Protein AF-0000000076755385 (afdb_homodimer)

pLDDT: mean 88.49, std 7.07, range [69.56, 97.38]

Structure (mmCIF, N/CA/C/O backbone):
data_AF-0000000076755385-model_v1
#
loop_
_entity.id
_entity.type
_entity.pdbx_description
1 polymer 'Holin, phage phi LC3 family'
#
loop_
_atom_site.group_PDB
_atom_site.id
_atom_site.type_symbol
_atom_site.label_atom_id
_atom_site.label_alt_id
_atom_site.label_comp_id
_atom_site.label_asym_id
_atom_site.label_entity_id
_atom_site.label_seq_id
_atom_site.pdbx_PDB_ins_code
_atom_site.Cartn_x
_atom_site.Cartn_y
_atom_site.Cartn_z
_atom_site.occupancy
_atom_site.B_iso_or_equiv
_atom_site.auth_seq_id
_atom_site.auth_comp_id
_atom_site.auth_asym_id
_atom_site.auth_atom_id
_atom_site.pdbx_PDB_model_num
ATOM 1 N N . MET A 1 1 ? 1.312 -15.68 9.742 1 69.56 1 MET A N 1
ATOM 2 C CA . MET A 1 1 ? 1.183 -15.109 8.406 1 69.56 1 MET A CA 1
ATOM 3 C C . MET A 1 1 ? 2.35 -15.539 7.52 1 69.56 1 MET A C 1
ATOM 5 O O . MET A 1 1 ? 3.508 -15.273 7.844 1 69.56 1 MET A O 1
ATOM 9 N N . ASN A 1 2 ? 2.041 -16.469 6.676 1 90.81 2 ASN A N 1
ATOM 10 C CA . ASN A 1 2 ? 3.137 -16.938 5.836 1 90.81 2 ASN A CA 1
ATOM 11 C C . ASN A 1 2 ? 3.354 -16.031 4.633 1 90.81 2 ASN A C 1
ATOM 13 O O . ASN A 1 2 ? 2.506 -15.961 3.742 1 90.81 2 ASN A O 1
ATOM 17 N N . ILE A 1 3 ? 4.422 -15.281 4.773 1 95.75 3 ILE A N 1
ATOM 18 C CA . ILE A 1 3 ? 4.785 -14.336 3.723 1 95.75 3 ILE A CA 1
ATOM 19 C C . ILE A 1 3 ? 6.141 -14.719 3.129 1 95.75 3 ILE A C 1
ATOM 21 O O . ILE A 1 3 ? 7.07 -15.062 3.863 1 95.75 3 ILE A O 1
ATOM 25 N N . ASN A 1 4 ? 6.156 -14.742 1.873 1 97.38 4 ASN A N 1
ATOM 26 C CA . ASN A 1 4 ? 7.422 -14.961 1.185 1 97.38 4 ASN A CA 1
ATOM 27 C C . ASN A 1 4 ? 8.227 -13.672 1.074 1 97.38 4 ASN A C 1
ATOM 29 O O . ASN A 1 4 ? 8.18 -12.984 0.051 1 97.38 4 ASN A O 1
ATOM 33 N N . TRP A 1 5 ? 9.047 -13.43 1.995 1 96 5 TRP A N 1
ATOM 34 C CA . TRP A 1 5 ? 9.82 -12.195 2.064 1 96 5 TRP A CA 1
ATOM 35 C C . TRP A 1 5 ? 10.93 -12.188 1.013 1 96 5 TRP A C 1
ATOM 37 O O . TRP A 1 5 ? 11.289 -11.133 0.49 1 96 5 TRP A O 1
ATOM 47 N N . LYS A 1 6 ? 11.289 -13.344 0.731 1 96.25 6 LYS A N 1
ATOM 48 C CA . LYS A 1 6 ? 12.414 -13.484 -0.196 1 96.25 6 LYS A CA 1
ATOM 49 C C . LYS A 1 6 ? 12.039 -12.969 -1.585 1 96.25 6 LYS A C 1
ATOM 51 O O . LYS A 1 6 ? 12.852 -12.32 -2.248 1 96.25 6 LYS A O 1
ATOM 56 N N . VAL A 1 7 ? 10.852 -13.258 -2.078 1 96.69 7 VAL A N 1
ATOM 57 C CA . VAL A 1 7 ? 10.445 -12.859 -3.424 1 96.69 7 VAL A CA 1
ATOM 58 C C . VAL A 1 7 ? 10.141 -11.367 -3.455 1 96.69 7 VAL A C 1
ATOM 60 O O . VAL A 1 7 ? 10.227 -10.727 -4.508 1 96.69 7 VAL A O 1
ATOM 63 N N . ARG A 1 8 ? 9.805 -10.75 -2.299 1 97.06 8 ARG A N 1
ATOM 64 C CA . ARG A 1 8 ? 9.508 -9.32 -2.24 1 97.06 8 ARG A CA 1
ATOM 65 C C . ARG A 1 8 ? 10.797 -8.5 -2.227 1 97.06 8 ARG A C 1
ATOM 67 O O . ARG A 1 8 ? 10.977 -7.613 -3.064 1 97.06 8 ARG A O 1
ATOM 74 N N . PHE A 1 9 ? 11.656 -8.898 -1.312 1 96.06 9 PHE A N 1
ATOM 75 C CA . PHE A 1 9 ? 12.93 -8.195 -1.215 1 96.06 9 PHE A CA 1
ATOM 76 C C . PHE A 1 9 ? 14 -8.898 -2.049 1 96.06 9 PHE A C 1
ATOM 78 O O . PHE A 1 9 ? 14.992 -9.383 -1.511 1 96.06 9 PHE A O 1
ATOM 85 N N . ASN A 1 10 ? 13.617 -8.953 -3.324 1 96.44 10 ASN A N 1
ATOM 86 C CA . ASN A 1 10 ? 14.445 -9.531 -4.379 1 96.44 10 ASN A CA 1
ATOM 87 C C . ASN A 1 10 ? 14.898 -8.461 -5.375 1 96.44 10 ASN A C 1
ATOM 89 O O . ASN A 1 10 ? 14.117 -7.586 -5.75 1 96.44 10 ASN A O 1
ATOM 93 N N . LYS A 1 11 ? 16.094 -8.539 -5.852 1 95.88 11 LYS A N 1
ATOM 94 C CA . LYS A 1 11 ? 16.656 -7.547 -6.766 1 95.88 11 LYS A CA 1
ATOM 95 C C . LYS A 1 11 ? 15.867 -7.48 -8.07 1 95.88 11 LYS A C 1
ATOM 97 O O . LYS A 1 11 ? 15.844 -6.445 -8.734 1 95.88 11 LYS A O 1
ATOM 102 N N . LYS A 1 12 ? 15.203 -8.531 -8.398 1 96.19 12 LYS A N 1
ATOM 103 C CA . LYS A 1 12 ? 14.43 -8.578 -9.641 1 96.19 12 LYS A CA 1
ATOM 104 C C . LYS A 1 12 ? 13.055 -7.941 -9.453 1 96.19 12 LYS A C 1
ATOM 106 O O . LYS A 1 12 ? 12.352 -7.68 -10.43 1 96.19 12 LYS A O 1
ATOM 111 N N . ASN A 1 13 ? 12.703 -7.703 -8.227 1 97.31 13 ASN A N 1
ATOM 112 C CA . ASN A 1 13 ? 11.406 -7.109 -7.914 1 97.31 13 ASN A CA 1
ATOM 113 C C . ASN A 1 13 ? 11.516 -5.605 -7.695 1 97.31 13 ASN A C 1
ATOM 115 O O . ASN A 1 13 ? 11.133 -5.098 -6.637 1 97.31 13 ASN A O 1
ATOM 119 N N . VAL A 1 14 ? 11.969 -4.977 -8.68 1 95.75 14 VAL A N 1
ATOM 120 C CA . VAL A 1 14 ? 12.32 -3.562 -8.617 1 95.75 14 VAL A CA 1
ATOM 121 C C . VAL A 1 14 ? 11.078 -2.732 -8.297 1 95.75 14 VAL A C 1
ATOM 123 O O . VAL A 1 14 ? 11.133 -1.794 -7.5 1 95.75 14 VAL A O 1
ATOM 126 N N . ALA A 1 15 ? 10.031 -3.139 -8.906 1 94.25 15 ALA A N 1
ATOM 127 C CA . ALA A 1 15 ? 8.797 -2.377 -8.695 1 94.25 15 ALA A CA 1
ATOM 128 C C . ALA A 1 15 ? 8.375 -2.412 -7.23 1 94.25 15 ALA A C 1
ATOM 130 O O . ALA A 1 15 ? 8.016 -1.382 -6.652 1 94.25 15 ALA A O 1
ATOM 131 N N . PHE A 1 16 ? 8.406 -3.57 -6.613 1 95.62 16 PHE A N 1
ATOM 132 C CA . PHE A 1 16 ? 8.047 -3.688 -5.207 1 95.62 16 PHE A CA 1
ATOM 133 C C . PHE A 1 16 ? 9 -2.879 -4.336 1 95.62 16 PHE A C 1
ATOM 135 O O . PHE A 1 16 ? 8.57 -2.158 -3.432 1 95.62 16 PHE A O 1
ATOM 142 N N . LEU A 1 17 ? 10.258 -2.947 -4.602 1 95 17 LEU A N 1
ATOM 143 C CA . LEU A 1 17 ? 11.266 -2.254 -3.805 1 95 17 LEU A CA 1
ATOM 144 C C . LEU A 1 17 ? 11.07 -0.743 -3.877 1 95 17 LEU A C 1
ATOM 146 O O . LEU A 1 17 ? 11.148 -0.052 -2.859 1 95 17 LEU A O 1
ATOM 150 N N . ALA A 1 18 ? 10.781 -0.298 -5.016 1 92.44 18 ALA A N 1
ATOM 151 C CA . ALA A 1 18 ? 10.555 1.134 -5.195 1 92.44 18 ALA A CA 1
ATOM 152 C C . ALA A 1 18 ? 9.297 1.587 -4.461 1 92.44 18 ALA A C 1
ATOM 154 O O . ALA A 1 18 ? 9.305 2.617 -3.783 1 92.44 18 ALA A O 1
ATOM 155 N N . ARG A 1 19 ? 8.234 0.815 -4.605 1 91.94 19 ARG A N 1
ATOM 156 C CA . ARG A 1 19 ? 6.98 1.163 -3.945 1 91.94 19 ARG A CA 1
ATOM 157 C C . ARG A 1 19 ? 7.125 1.117 -2.428 1 91.94 19 ARG A C 1
ATOM 159 O O . ARG A 1 19 ? 6.539 1.936 -1.717 1 91.94 19 ARG A O 1
ATOM 166 N N . PHE A 1 20 ? 7.855 0.121 -2.006 1 92.88 20 PHE A N 1
ATOM 167 C CA . PHE A 1 20 ? 8.117 -0.006 -0.578 1 92.88 20 PHE A CA 1
ATOM 168 C C . PHE A 1 20 ? 8.906 1.192 -0.064 1 92.88 20 PHE A C 1
ATOM 170 O O . PHE A 1 20 ? 8.586 1.753 0.985 1 92.88 20 PHE A O 1
ATOM 177 N N . ALA A 1 21 ? 9.906 1.638 -0.772 1 88.56 21 ALA A N 1
ATOM 178 C CA . ALA A 1 21 ? 10.703 2.807 -0.402 1 88.56 21 ALA A CA 1
ATOM 179 C C . ALA A 1 21 ? 9.844 4.066 -0.368 1 88.56 21 ALA A C 1
ATOM 181 O O . ALA A 1 21 ? 9.953 4.871 0.559 1 88.56 21 ALA A O 1
ATOM 182 N N . ILE A 1 22 ? 8.977 4.172 -1.367 1 85.88 22 ILE A N 1
ATOM 183 C CA . ILE A 1 22 ? 8.094 5.328 -1.448 1 85.88 22 ILE A CA 1
ATOM 184 C C . ILE A 1 22 ? 7.117 5.316 -0.273 1 85.88 22 ILE A C 1
ATOM 186 O O . ILE A 1 22 ? 6.832 6.363 0.316 1 85.88 22 ILE A O 1
ATOM 190 N N . ALA A 1 23 ? 6.645 4.086 0.032 1 87.12 23 ALA A N 1
ATOM 191 C CA . ALA A 1 23 ? 5.699 3.943 1.136 1 87.12 23 ALA A CA 1
ATOM 192 C C . ALA A 1 23 ? 6.32 4.398 2.453 1 87.12 23 ALA A C 1
ATOM 194 O O . ALA A 1 23 ? 5.633 4.938 3.32 1 87.12 23 ALA A O 1
ATOM 195 N N . ILE A 1 24 ? 7.586 4.273 2.588 1 85.94 24 ILE A N 1
ATOM 196 C CA . ILE A 1 24 ? 8.305 4.68 3.789 1 85.94 24 ILE A CA 1
ATOM 197 C C . ILE A 1 24 ? 8.594 6.176 3.74 1 85.94 24 ILE A C 1
ATOM 199 O O . ILE A 1 24 ? 8.43 6.879 4.742 1 85.94 24 ILE A O 1
ATOM 203 N N . LEU A 1 25 ? 8.883 6.684 2.607 1 84.56 25 LEU A N 1
ATOM 204 C CA . LEU A 1 25 ? 9.398 8.039 2.441 1 84.56 25 LEU A CA 1
ATOM 205 C C . LEU A 1 25 ? 8.258 9.047 2.402 1 84.56 25 LEU A C 1
ATOM 207 O O . LEU A 1 25 ? 8.383 10.156 2.934 1 84.56 25 LEU A O 1
ATOM 211 N N . MET A 1 26 ? 7.121 8.695 1.847 1 82 26 MET A N 1
ATOM 212 C CA . MET A 1 26 ? 6.07 9.656 1.537 1 82 26 MET A CA 1
ATOM 213 C C . MET A 1 26 ? 5.504 10.273 2.812 1 82 26 MET A C 1
ATOM 215 O O . MET A 1 26 ? 5.324 11.492 2.893 1 82 26 MET A O 1
ATOM 219 N N . PRO A 1 27 ? 5.207 9.445 3.732 1 78.38 27 PRO A N 1
ATOM 220 C CA . PRO A 1 27 ? 4.695 10.062 4.957 1 78.38 27 PRO A CA 1
ATOM 221 C C . PRO A 1 27 ? 5.699 11.016 5.605 1 78.38 27 PRO A C 1
ATOM 223 O O . PRO A 1 27 ? 5.309 12.023 6.195 1 78.38 27 PRO A O 1
ATOM 226 N N . VAL A 1 28 ? 6.941 10.711 5.5 1 81.88 28 VAL A N 1
ATOM 227 C CA . VAL A 1 28 ? 7.992 11.531 6.094 1 81.88 28 VAL A CA 1
ATOM 228 C C . VAL A 1 28 ? 8.109 12.852 5.332 1 81.88 28 VAL A C 1
ATOM 230 O O . VAL A 1 28 ? 8.211 13.914 5.941 1 81.88 28 VAL A O 1
ATOM 233 N N . LEU A 1 29 ? 8.031 12.766 4.059 1 82.75 29 LEU A N 1
ATOM 234 C CA . LEU A 1 29 ? 8.07 13.961 3.221 1 82.75 29 LEU A CA 1
ATOM 235 C C . LEU A 1 29 ? 6.875 14.867 3.508 1 82.75 29 LEU A C 1
ATOM 237 O O . LEU A 1 29 ? 7.027 16.078 3.643 1 82.75 29 LEU A O 1
ATOM 241 N N . ALA A 1 30 ? 5.723 14.258 3.555 1 74.44 30 ALA A N 1
ATOM 242 C CA . ALA A 1 30 ? 4.496 15.008 3.818 1 74.44 30 ALA A CA 1
ATOM 243 C C . ALA A 1 30 ? 4.555 15.695 5.18 1 74.44 30 ALA A C 1
ATOM 245 O O . ALA A 1 30 ? 4.164 16.859 5.312 1 74.44 30 ALA A O 1
ATOM 246 N N . TYR A 1 31 ? 5.051 14.984 6.098 1 73 31 TYR A N 1
ATOM 247 C CA . TYR A 1 31 ? 5.145 15.523 7.453 1 73 31 TYR A CA 1
ATOM 248 C C . TYR A 1 31 ? 6.105 16.703 7.508 1 73 31 TYR A C 1
ATOM 250 O O . TYR A 1 31 ? 5.898 17.641 8.281 1 73 31 TYR A O 1
ATOM 258 N N . GLN A 1 32 ? 7.113 16.734 6.719 1 80.19 32 GLN A N 1
ATOM 259 C CA . GLN A 1 32 ? 8.133 17.781 6.719 1 80.19 32 GLN A CA 1
ATOM 260 C C . GLN A 1 32 ? 7.844 18.828 5.652 1 80.19 32 GLN A C 1
ATOM 262 O O . GLN A 1 32 ? 8.641 19.75 5.441 1 80.19 32 GLN A O 1
ATOM 267 N N . ASN A 1 33 ? 6.742 18.609 4.941 1 77.44 33 ASN A N 1
ATOM 268 C CA . ASN A 1 33 ? 6.371 19.5 3.85 1 77.44 33 ASN A CA 1
ATOM 269 C C . ASN A 1 33 ? 7.465 19.578 2.789 1 77.44 33 ASN A C 1
ATOM 271 O O . ASN A 1 33 ? 7.824 20.672 2.336 1 77.44 33 ASN A O 1
ATOM 275 N N . LEU A 1 34 ? 8.016 18.469 2.566 1 80.12 34 LEU A N 1
ATOM 276 C CA . LEU A 1 34 ? 9.016 18.328 1.518 1 80.12 34 LEU A CA 1
ATOM 277 C C . LEU A 1 34 ? 8.422 17.641 0.295 1 80.12 34 LEU A C 1
ATOM 279 O O . LEU A 1 34 ? 7.426 16.922 0.404 1 80.12 34 LEU A O 1
ATOM 283 N N . LYS A 1 35 ? 9.078 18 -0.833 1 80.19 35 LYS A N 1
ATOM 284 C CA . LYS A 1 35 ? 8.75 17.328 -2.082 1 80.19 35 LYS A CA 1
ATOM 285 C C . LYS A 1 35 ? 9.836 16.312 -2.455 1 80.19 35 LYS A C 1
ATOM 287 O O . LYS A 1 35 ? 10.961 16.391 -1.956 1 80.19 35 LYS A O 1
ATOM 292 N N . LEU A 1 36 ? 9.391 15.32 -3.316 1 77.56 36 LEU A N 1
ATOM 293 C CA . LEU A 1 36 ? 10.359 14.344 -3.793 1 77.56 36 LEU A CA 1
ATOM 294 C C . LEU A 1 36 ? 11.555 15.023 -4.449 1 77.56 36 LEU A C 1
ATOM 296 O O . LEU A 1 36 ? 12.688 14.555 -4.332 1 77.56 36 LEU A O 1
ATOM 300 N N . GLU A 1 37 ? 11.281 16.109 -5.082 1 84.06 37 GLU A N 1
ATOM 301 C CA . GLU A 1 37 ? 12.32 16.844 -5.793 1 84.06 37 GLU A CA 1
ATOM 302 C C . GLU A 1 37 ? 13.352 17.438 -4.828 1 84.06 37 GLU A C 1
ATOM 304 O O . GLU A 1 37 ? 14.453 17.797 -5.234 1 84.06 37 GLU A O 1
ATOM 309 N N . ASP A 1 38 ? 12.992 17.547 -3.646 1 85.12 38 ASP A N 1
ATOM 310 C CA . ASP A 1 38 ? 13.875 18.094 -2.621 1 85.12 38 ASP A CA 1
ATOM 311 C C . ASP A 1 38 ? 14.906 17.0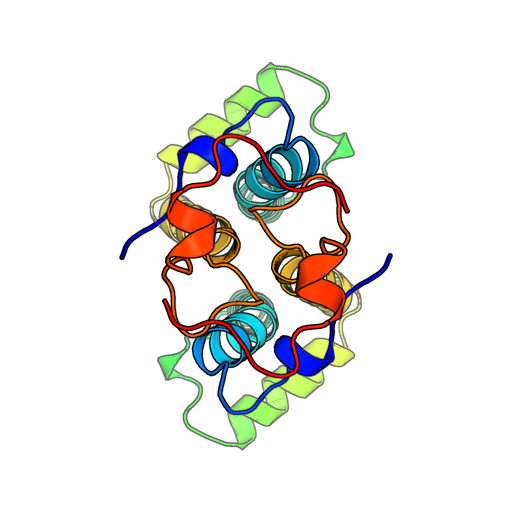47 -2.186 1 85.12 38 ASP A C 1
ATOM 313 O O . ASP A 1 38 ? 15.891 17.375 -1.513 1 85.12 38 ASP A O 1
ATOM 317 N N . LEU A 1 39 ? 14.688 15.805 -2.562 1 83.69 39 LEU A N 1
ATOM 318 C CA . LEU A 1 39 ? 15.578 14.727 -2.143 1 83.69 39 LEU A CA 1
ATOM 319 C C . LEU A 1 39 ? 16.781 14.625 -3.066 1 83.69 39 LEU A C 1
ATOM 321 O O . LEU A 1 39 ? 17.031 13.586 -3.678 1 83.69 39 LEU A O 1
ATOM 325 N N . THR A 1 40 ? 17.578 15.688 -3.113 1 86.88 40 THR A N 1
ATOM 326 C CA . THR A 1 40 ? 18.688 15.758 -4.059 1 86.88 40 THR A CA 1
ATOM 327 C C . THR A 1 40 ? 20.016 15.617 -3.332 1 86.88 40 THR A C 1
ATOM 329 O O . THR A 1 40 ? 21.062 15.461 -3.967 1 86.88 40 THR A O 1
ATOM 332 N N . THR A 1 41 ? 19.984 15.664 -2.055 1 88.44 41 THR A N 1
ATOM 333 C CA . THR A 1 41 ? 21.234 15.578 -1.305 1 88.44 41 THR A CA 1
ATOM 334 C C . THR A 1 41 ? 21.141 14.516 -0.214 1 88.44 41 THR A C 1
ATOM 336 O O . THR A 1 41 ? 20.047 14.203 0.258 1 88.44 41 THR A O 1
ATOM 339 N N . PHE A 1 42 ? 22.281 13.992 0.076 1 88.69 42 PHE A N 1
ATOM 340 C CA . PHE A 1 42 ? 22.328 13.016 1.158 1 88.69 42 PHE A CA 1
ATOM 341 C C . PHE A 1 42 ? 21.953 13.656 2.488 1 88.69 42 PHE A C 1
ATOM 343 O O . PHE A 1 42 ? 21.391 13 3.367 1 88.69 42 PHE A O 1
ATOM 350 N N . GLU A 1 43 ? 22.25 14.867 2.645 1 88 43 GLU A N 1
ATOM 351 C CA . GLU A 1 43 ? 21.891 15.594 3.854 1 88 43 GLU A CA 1
ATOM 352 C C . GLU A 1 43 ? 20.375 15.609 4.047 1 88 43 GLU A C 1
ATOM 354 O O . GLU A 1 43 ? 19.875 15.367 5.152 1 88 43 GLU A O 1
ATOM 359 N N . THR A 1 44 ? 19.719 15.938 2.967 1 87.5 44 THR A N 1
ATOM 360 C CA . THR A 1 44 ? 18.266 15.961 3.041 1 87.5 44 THR A CA 1
ATOM 361 C C . THR A 1 44 ? 17.719 14.586 3.393 1 87.5 44 THR A C 1
ATOM 363 O O . THR A 1 44 ? 16.781 14.461 4.195 1 87.5 44 THR A O 1
ATOM 366 N N . LEU A 1 45 ? 18.328 13.609 2.844 1 85.12 45 LEU A N 1
ATOM 367 C CA . LEU A 1 45 ? 17.922 12.242 3.156 1 85.12 45 LEU A CA 1
ATOM 368 C C . LEU A 1 45 ? 18.172 11.93 4.625 1 85.12 45 LEU A C 1
ATOM 370 O O . LEU A 1 45 ? 17.359 11.273 5.273 1 85.12 45 LEU A O 1
ATOM 374 N N . GLY A 1 46 ? 19.297 12.375 5.039 1 86.75 46 GLY A N 1
ATOM 375 C CA . GLY A 1 46 ? 19.625 12.172 6.445 1 86.75 46 GLY A CA 1
ATOM 376 C C . GLY A 1 46 ? 18.625 12.82 7.387 1 86.75 46 GLY A C 1
ATOM 377 O O . GLY A 1 46 ? 18.234 12.219 8.391 1 86.75 46 GLY A O 1
ATOM 378 N N . LYS A 1 47 ? 18.234 13.961 7.09 1 85.88 47 LYS A N 1
ATOM 379 C CA . LYS A 1 47 ? 17.25 14.672 7.895 1 85.88 47 LYS A CA 1
ATOM 380 C C . LYS A 1 47 ? 15.922 13.906 7.93 1 85.88 47 LYS A C 1
ATOM 382 O O . LYS A 1 47 ? 15.266 13.852 8.969 1 85.88 47 LYS A O 1
ATOM 387 N N . LEU A 1 48 ? 15.547 13.367 6.848 1 86.69 48 LEU A N 1
ATOM 388 C CA . LEU A 1 48 ? 14.32 12.586 6.785 1 86.69 48 LEU A CA 1
ATOM 389 C C . LEU A 1 48 ? 14.406 11.359 7.684 1 86.69 48 LEU A C 1
ATOM 391 O O . LEU A 1 48 ? 13.453 11.047 8.398 1 86.69 48 LEU A O 1
ATOM 395 N N . PHE A 1 49 ? 15.562 10.758 7.641 1 87.88 49 PHE A N 1
ATOM 396 C CA . PHE A 1 49 ? 15.773 9.555 8.438 1 87.88 49 PHE A CA 1
ATOM 397 C C . PHE A 1 49 ? 15.711 9.875 9.922 1 87.88 49 PHE A C 1
ATOM 399 O O . PHE A 1 49 ? 15.078 9.148 10.695 1 87.88 49 PHE A O 1
ATOM 406 N N . VAL A 1 50 ? 16.344 10.938 10.273 1 88 50 VAL A N 1
ATOM 407 C CA . VAL A 1 50 ? 16.344 11.344 11.672 1 88 50 VAL A CA 1
ATOM 408 C C . VAL A 1 50 ? 14.914 11.648 12.125 1 88 50 VAL A C 1
ATOM 410 O O . VAL A 1 50 ? 14.508 11.242 13.219 1 88 50 VAL A O 1
ATOM 413 N N . SER A 1 51 ? 14.18 12.352 11.312 1 85.06 51 SER A N 1
ATOM 414 C CA . SER A 1 51 ? 12.805 12.703 11.641 1 85.06 51 SER A CA 1
ATOM 415 C C . SER A 1 51 ? 11.945 11.453 11.82 1 85.06 51 SER A C 1
ATOM 417 O O . SER A 1 51 ? 11.094 11.398 12.711 1 85.06 51 SER A O 1
ATOM 419 N N . LEU A 1 52 ? 12.164 10.508 10.984 1 85.75 52 LEU A N 1
ATOM 420 C CA . LEU A 1 52 ? 11.414 9.258 11.031 1 85.75 52 LEU A CA 1
ATOM 421 C C . LEU A 1 52 ? 11.602 8.562 12.375 1 85.75 52 LEU A C 1
ATOM 423 O O . LEU A 1 52 ? 10.625 8.156 13.008 1 85.75 52 LEU A O 1
ATOM 427 N N . PHE A 1 53 ? 12.805 8.555 12.891 1 89 53 PHE A N 1
ATOM 428 C CA . PHE A 1 53 ? 13.102 7.758 14.07 1 89 53 PHE A CA 1
ATOM 429 C C . PHE A 1 53 ? 12.93 8.586 15.344 1 89 53 PHE A C 1
ATOM 431 O O . PHE A 1 53 ? 12.914 8.047 16.453 1 89 53 PHE A O 1
ATOM 438 N N . SER A 1 54 ? 12.719 9.898 15.172 1 88.12 54 SER A N 1
ATOM 439 C CA . SER A 1 54 ? 12.594 10.758 16.344 1 88.12 54 SER A CA 1
ATOM 440 C C . SER A 1 54 ? 11.125 11.023 16.672 1 88.12 54 SER A C 1
ATOM 442 O O . SER A 1 54 ? 10.82 11.609 17.719 1 88.12 54 SER A O 1
ATOM 444 N N . ASN A 1 55 ? 10.203 10.688 15.812 1 82.25 55 ASN A N 1
ATOM 445 C CA . ASN A 1 55 ? 8.781 10.953 15.984 1 82.25 55 ASN A CA 1
ATOM 446 C C . ASN A 1 55 ? 7.965 9.664 15.961 1 82.25 55 ASN A C 1
ATOM 448 O O . ASN A 1 55 ? 7.789 9.055 14.906 1 82.25 55 ASN A O 1
ATOM 452 N N . PRO A 1 56 ? 7.488 9.227 17.125 1 81.06 56 PRO A N 1
ATOM 453 C CA . PRO A 1 56 ? 6.73 7.977 17.203 1 81.06 56 PRO A CA 1
ATOM 454 C C . PRO A 1 56 ? 5.508 7.977 16.297 1 81.06 56 PRO A C 1
ATOM 456 O O . PRO A 1 56 ? 5.129 6.926 15.766 1 81.06 56 PRO A O 1
ATOM 459 N N . TYR A 1 57 ? 4.914 9.109 16.188 1 75.38 57 TYR A N 1
ATOM 460 C CA . TYR A 1 57 ? 3.795 9.242 15.258 1 75.38 57 TYR A CA 1
ATOM 461 C C . TYR A 1 57 ? 4.219 8.906 13.836 1 75.38 57 TYR A C 1
ATOM 463 O O . TYR A 1 57 ? 3.521 8.172 13.133 1 75.38 57 TYR A O 1
ATOM 471 N N . LEU A 1 58 ? 5.336 9.375 13.438 1 76.69 58 LEU A N 1
ATOM 472 C CA . LEU A 1 58 ? 5.859 9.156 12.094 1 76.69 58 LEU A CA 1
ATOM 473 C C . LEU A 1 58 ? 6.266 7.703 11.898 1 76.69 58 LEU A C 1
ATOM 475 O O . LEU A 1 58 ? 6.062 7.133 10.82 1 76.69 58 LEU A O 1
ATOM 479 N N . ILE A 1 59 ? 6.828 7.098 12.859 1 82.19 59 ILE A N 1
ATOM 480 C CA . ILE A 1 59 ? 7.172 5.684 12.812 1 82.19 59 ILE A CA 1
ATOM 481 C C . ILE A 1 59 ? 5.914 4.852 12.57 1 82.19 59 ILE A C 1
ATOM 483 O O . ILE A 1 59 ? 5.883 3.998 11.68 1 82.19 59 ILE A O 1
ATOM 487 N N . GLY A 1 60 ? 4.898 5.105 13.367 1 79.69 60 GLY A N 1
ATOM 488 C CA . GLY A 1 60 ? 3.645 4.379 13.234 1 79.69 60 GLY A CA 1
ATOM 489 C C . GLY A 1 60 ? 3.018 4.516 11.867 1 79.69 60 GLY A C 1
ATOM 490 O O . GLY A 1 60 ? 2.654 3.516 11.242 1 79.69 60 GLY A O 1
ATOM 491 N N . LEU A 1 61 ? 2.918 5.711 11.375 1 73.5 61 LEU A N 1
ATOM 492 C CA . LEU A 1 61 ? 2.297 5.988 10.078 1 73.5 61 LEU A CA 1
ATOM 493 C C . LEU A 1 61 ? 3.064 5.312 8.953 1 73.5 61 LEU A C 1
ATOM 495 O O . LEU A 1 61 ? 2.463 4.727 8.047 1 73.5 61 LEU A O 1
ATOM 499 N N . THR A 1 62 ? 4.441 5.441 9.031 1 80.56 62 THR A N 1
ATOM 500 C CA . THR A 1 62 ? 5.305 4.887 7.996 1 80.56 62 THR A CA 1
ATOM 501 C C . THR A 1 62 ? 5.219 3.361 7.98 1 80.56 62 THR A C 1
ATOM 503 O O . THR A 1 62 ? 5.109 2.75 6.914 1 80.56 62 THR A O 1
ATOM 506 N N . PHE A 1 63 ? 5.141 2.789 9.141 1 81.69 63 PHE A N 1
ATOM 507 C CA . PHE A 1 63 ? 5.109 1.335 9.234 1 81.69 63 PHE A CA 1
ATOM 508 C C . PHE A 1 63 ? 3.764 0.792 8.766 1 81.69 63 PHE A C 1
ATOM 510 O O . PHE A 1 63 ? 3.711 -0.199 8.031 1 81.69 63 PHE A O 1
ATOM 517 N N . VAL A 1 64 ? 2.748 1.398 9.117 1 79.56 64 VAL A N 1
ATOM 518 C CA . VAL A 1 64 ? 1.423 0.963 8.688 1 79.56 64 VAL A CA 1
ATOM 519 C C . VAL A 1 64 ? 1.319 1.05 7.164 1 79.56 64 VAL A C 1
ATOM 521 O O . VAL A 1 64 ? 0.847 0.114 6.512 1 79.56 64 VAL A O 1
ATOM 524 N N . ASN A 1 65 ? 1.798 2.109 6.609 1 82.12 65 ASN A N 1
ATOM 525 C CA . ASN A 1 65 ? 1.768 2.297 5.16 1 82.12 65 ASN A CA 1
ATOM 526 C C . ASN A 1 65 ? 2.6 1.238 4.441 1 82.12 65 ASN A C 1
ATOM 528 O O . ASN A 1 65 ? 2.15 0.654 3.455 1 82.12 65 ASN A O 1
ATOM 532 N N . ALA A 1 66 ? 3.768 1.036 4.902 1 85.62 66 ALA A N 1
ATOM 533 C CA . ALA A 1 66 ? 4.672 0.073 4.273 1 85.62 66 ALA A CA 1
ATOM 534 C C . ALA A 1 66 ? 4.129 -1.348 4.402 1 85.62 66 ALA A C 1
ATOM 536 O O . ALA A 1 66 ? 4.215 -2.137 3.457 1 85.62 66 ALA A O 1
ATOM 537 N N . PHE A 1 67 ? 3.521 -1.622 5.512 1 86.81 67 PHE A N 1
ATOM 538 C CA . PHE A 1 67 ? 3.02 -2.971 5.75 1 86.81 67 PHE A CA 1
ATOM 539 C C . PHE A 1 67 ? 1.781 -3.244 4.902 1 86.81 67 PHE A C 1
ATOM 541 O O . PHE A 1 67 ? 1.533 -4.387 4.512 1 86.81 67 PHE A O 1
ATOM 548 N N . ASN A 1 68 ? 1.15 -2.225 4.547 1 87.81 68 ASN A N 1
ATOM 549 C CA . ASN A 1 68 ? -0.038 -2.373 3.713 1 87.81 68 ASN A CA 1
ATOM 550 C C . ASN A 1 68 ? 0.318 -2.84 2.305 1 87.81 68 ASN A C 1
ATOM 552 O O . ASN A 1 68 ? -0.537 -3.357 1.583 1 87.81 68 ASN A O 1
ATOM 556 N N . LEU A 1 69 ? 1.552 -2.756 1.973 1 89.75 69 LEU A N 1
ATOM 557 C CA . LEU A 1 69 ? 1.991 -3.121 0.631 1 89.75 69 LEU A CA 1
ATOM 558 C C . LEU A 1 69 ? 2.365 -4.598 0.565 1 89.75 69 LEU A C 1
ATOM 560 O O . LEU A 1 69 ? 2.527 -5.156 -0.523 1 89.75 69 LEU A O 1
ATOM 564 N N . ILE A 1 70 ? 2.43 -5.234 1.673 1 92.25 70 ILE A N 1
ATOM 565 C CA . ILE A 1 70 ? 3.039 -6.559 1.762 1 92.25 70 ILE A CA 1
ATOM 566 C C . ILE A 1 70 ? 2.047 -7.617 1.281 1 92.25 70 ILE A C 1
ATOM 568 O O . ILE A 1 70 ? 2.402 -8.5 0.495 1 92.25 70 ILE A O 1
ATOM 572 N N . PRO A 1 71 ? 0.792 -7.48 1.671 1 94.25 71 PRO A N 1
ATOM 573 C CA . PRO A 1 71 ? -0.118 -8.57 1.313 1 94.25 71 PRO A CA 1
ATOM 574 C C . PRO A 1 71 ? -0.413 -8.625 -0.184 1 94.25 71 PRO A C 1
ATOM 576 O O . PRO A 1 71 ? -0.526 -7.586 -0.834 1 94.25 71 PRO A O 1
ATOM 579 N N . ASP A 1 72 ? -0.476 -9.867 -0.686 1 96.12 72 ASP A N 1
ATOM 580 C CA . ASP A 1 72 ? -0.791 -10.156 -2.082 1 96.12 72 ASP A CA 1
ATOM 581 C C . ASP A 1 72 ? -2.266 -9.898 -2.377 1 96.12 72 ASP A C 1
ATOM 583 O O . ASP A 1 72 ? -3.145 -10.547 -1.806 1 96.12 72 ASP A O 1
ATOM 587 N N . PRO A 1 73 ? -2.5 -9.008 -3.295 1 96.5 73 PRO A N 1
ATOM 588 C CA . PRO A 1 73 ? -3.889 -8.633 -3.576 1 96.5 73 PRO A CA 1
ATOM 589 C C . PRO A 1 73 ? -4.656 -9.734 -4.305 1 96.5 73 PRO A C 1
ATOM 591 O O . PRO A 1 73 ? -5.879 -9.648 -4.445 1 96.5 73 PRO A O 1
ATOM 594 N N . THR A 1 74 ? -3.951 -10.758 -4.777 1 96.56 74 THR A N 1
ATOM 595 C CA . THR A 1 74 ? -4.633 -11.828 -5.5 1 96.56 74 THR A CA 1
ATOM 596 C C . THR A 1 74 ? -4.859 -13.031 -4.586 1 96.56 74 THR A C 1
ATOM 598 O O . THR A 1 74 ? -5.301 -14.094 -5.043 1 96.56 74 THR A O 1
ATOM 601 N N . THR A 1 75 ? -4.531 -12.875 -3.336 1 96 75 THR A N 1
ATOM 602 C CA . THR A 1 75 ? -4.695 -13.922 -2.338 1 96 75 THR A CA 1
ATOM 603 C C . THR A 1 75 ? -5.648 -13.477 -1.232 1 96 75 THR A C 1
ATOM 605 O O . THR A 1 75 ? -5.629 -12.312 -0.823 1 96 75 THR A O 1
ATOM 608 N N . ALA A 1 76 ? -6.484 -14.5 -0.838 1 94.62 76 ALA A N 1
ATOM 609 C CA . ALA A 1 76 ? -7.367 -14.203 0.288 1 94.62 76 ALA A CA 1
ATOM 610 C C . ALA A 1 76 ? -6.582 -14.117 1.594 1 94.62 76 ALA A C 1
ATOM 612 O O . ALA A 1 76 ? -5.684 -14.93 1.839 1 94.62 76 ALA A O 1
ATOM 613 N N . GLY A 1 77 ? -6.898 -13.07 2.309 1 92.69 77 GLY A N 1
ATOM 614 C CA . GLY A 1 77 ? -6.238 -12.938 3.596 1 92.69 77 GLY A CA 1
ATOM 615 C C . GLY A 1 77 ? -4.965 -12.117 3.531 1 92.69 77 GLY A C 1
ATOM 616 O O . GLY A 1 77 ? -4.801 -11.289 2.631 1 92.69 77 GLY A O 1
ATOM 617 N N . LEU A 1 78 ? -4.098 -12.297 4.504 1 93.62 78 LEU A N 1
ATOM 618 C CA . LEU A 1 78 ? -2.926 -11.445 4.641 1 93.62 78 LEU A CA 1
ATOM 619 C C . LEU A 1 78 ? -1.651 -12.203 4.305 1 93.62 78 LEU A C 1
ATOM 621 O O . LEU A 1 78 ? -0.582 -11.609 4.168 1 93.62 78 LEU A O 1
ATOM 625 N N . GLY A 1 79 ? -1.848 -13.547 4.156 1 94.88 79 GLY A N 1
ATOM 626 C CA . GLY A 1 79 ? -0.696 -14.367 3.832 1 94.88 79 GLY A CA 1
ATOM 627 C C . GLY A 1 79 ? -0.57 -14.656 2.348 1 94.88 79 GLY A C 1
ATOM 628 O O . GLY A 1 79 ? -1.457 -14.312 1.565 1 94.88 79 GLY A O 1
ATOM 629 N N . ASP A 1 80 ? 0.491 -15.281 2.084 1 96.5 80 ASP A N 1
ATOM 630 C CA . ASP A 1 80 ? 0.698 -15.711 0.703 1 96.5 80 ASP A CA 1
ATOM 631 C C . ASP A 1 80 ? 0.025 -17.062 0.438 1 96.5 80 ASP A C 1
ATOM 633 O O . ASP A 1 80 ? -0.249 -17.812 1.372 1 96.5 80 ASP A O 1
ATOM 637 N N . SER A 1 81 ? -0.309 -17.219 -0.839 1 94.88 81 SER A N 1
ATOM 638 C CA . SER A 1 81 ? -0.766 -18.547 -1.232 1 94.88 81 SER A CA 1
ATOM 639 C C . SER A 1 81 ? 0.338 -19.578 -1.056 1 94.88 81 SER A C 1
ATOM 641 O O . SER A 1 81 ? 1.52 -19.234 -0.996 1 94.88 81 SER A O 1
ATOM 643 N N . GLU A 1 82 ? -0.065 -20.859 -0.947 1 95.25 82 GLU A N 1
ATOM 644 C CA . GLU A 1 82 ? 0.917 -21.938 -0.883 1 95.25 82 GLU A CA 1
ATOM 645 C C . GLU A 1 82 ? 1.879 -21.891 -2.064 1 95.25 82 GLU A C 1
ATOM 647 O O . GLU A 1 82 ? 3.08 -22.109 -1.905 1 95.25 82 GLU A O 1
ATOM 652 N N . GLN A 1 83 ? 1.338 -21.594 -3.164 1 94.44 83 GLN A N 1
ATOM 653 C CA . GLN A 1 83 ? 2.141 -21.484 -4.375 1 94.44 83 GLN A CA 1
ATOM 654 C C . GLN A 1 83 ? 3.164 -20.359 -4.262 1 94.44 83 GLN A C 1
ATOM 656 O O . GLN A 1 83 ? 4.344 -20.547 -4.57 1 94.44 83 GLN A O 1
ATOM 661 N N . ALA A 1 84 ? 2.734 -19.281 -3.842 1 94.94 84 ALA A N 1
ATOM 662 C CA . ALA A 1 84 ? 3.594 -18.109 -3.764 1 94.94 84 ALA A CA 1
ATOM 663 C C . ALA A 1 84 ? 4.715 -18.312 -2.748 1 94.94 84 ALA A C 1
ATOM 665 O O . ALA A 1 84 ? 5.801 -17.75 -2.893 1 94.94 84 ALA A O 1
ATOM 666 N N . LEU A 1 85 ? 4.445 -19.141 -1.743 1 96.5 85 LEU A N 1
ATOM 667 C CA . LEU A 1 85 ? 5.445 -19.406 -0.717 1 96.5 85 LEU A CA 1
ATOM 668 C C . LEU A 1 85 ? 6.621 -20.188 -1.294 1 96.5 85 LEU A C 1
ATOM 670 O O . LEU A 1 85 ? 7.699 -20.234 -0.693 1 96.5 85 LEU A O 1
ATOM 674 N N . THR A 1 86 ? 6.426 -20.688 -2.443 1 95.75 86 THR A N 1
ATOM 675 C CA . THR A 1 86 ? 7.48 -21.516 -3.039 1 95.75 86 THR A CA 1
ATOM 676 C C . THR A 1 86 ? 8.312 -20.688 -4.02 1 95.75 86 THR A C 1
ATOM 678 O O . THR A 1 86 ? 9.32 -21.172 -4.543 1 95.75 86 THR A O 1
ATOM 681 N N . TYR A 1 87 ? 7.816 -19.453 -4.371 1 96.06 87 TYR A N 1
ATOM 682 C CA . TYR A 1 87 ? 8.523 -18.641 -5.352 1 96.06 87 TYR A CA 1
ATOM 683 C C . TYR A 1 87 ? 9.953 -18.359 -4.891 1 96.06 87 TYR A C 1
ATOM 685 O O . TYR A 1 87 ? 10.188 -18.062 -3.717 1 96.06 87 TYR A O 1
ATOM 693 N N . GLU A 1 88 ? 10.898 -18.422 -5.762 1 96.5 88 GLU A N 1
ATOM 694 C CA . GLU A 1 88 ? 12.281 -18.047 -5.488 1 96.5 88 GLU A CA 1
ATOM 695 C C . GLU A 1 88 ? 12.609 -16.688 -6.113 1 96.5 88 GLU A C 1
ATOM 697 O O . GLU A 1 88 ? 13.617 -16.062 -5.758 1 96.5 88 GLU A O 1
ATOM 702 N N . ALA A 1 89 ? 11.844 -16.344 -7.086 1 96.31 89 ALA A N 1
ATOM 703 C CA . ALA A 1 89 ? 11.906 -15.039 -7.754 1 96.31 89 ALA A CA 1
ATOM 704 C C . ALA A 1 89 ? 10.508 -14.547 -8.133 1 96.31 89 ALA A C 1
ATOM 706 O O . ALA A 1 89 ? 9.578 -15.344 -8.25 1 96.31 89 ALA A O 1
ATOM 707 N N . PRO A 1 90 ? 10.352 -13.18 -8.281 1 96.88 90 PRO A N 1
ATOM 708 C CA . PRO A 1 90 ? 9.023 -12.703 -8.68 1 96.88 90 PRO A CA 1
ATOM 709 C C . PRO A 1 90 ? 8.594 -13.234 -10.047 1 96.88 90 PRO A C 1
ATOM 711 O O . PRO A 1 90 ? 9.422 -13.359 -10.953 1 96.88 90 PRO A O 1
ATOM 714 N N . LYS A 1 91 ? 7.281 -13.398 -10.133 1 94.62 91 LYS A N 1
ATOM 715 C CA . LYS A 1 91 ? 6.754 -13.828 -11.422 1 94.62 91 LYS A CA 1
ATOM 716 C C . LYS A 1 91 ? 6.793 -12.695 -12.438 1 94.62 91 LYS A C 1
ATOM 718 O O . LYS A 1 91 ? 6.711 -11.523 -12.07 1 94.62 91 LYS A O 1
ATOM 723 N N . GLU A 1 92 ? 6.965 -13.109 -13.664 1 91.56 92 GLU A N 1
ATOM 724 C CA . GLU A 1 92 ? 6.961 -12.109 -14.727 1 91.56 92 GLU A CA 1
ATOM 725 C C . GLU A 1 92 ? 5.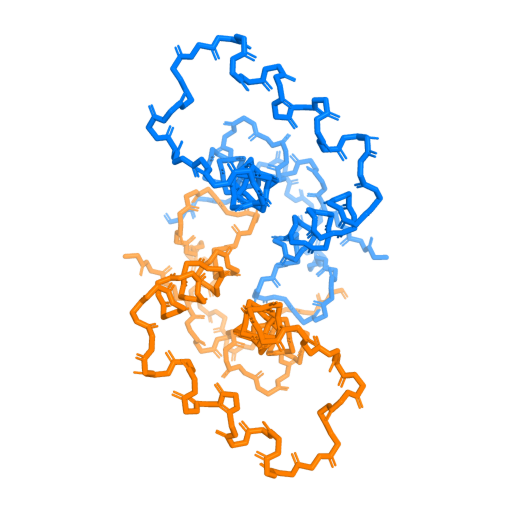555 -11.586 -14.992 1 91.56 92 GLU A C 1
ATOM 727 O O . GLU A 1 92 ? 4.582 -12.344 -14.953 1 91.56 92 GLU A O 1
ATOM 732 N N . SER A 1 93 ? 5.359 -10.367 -15.148 1 83.31 93 SER A N 1
ATOM 733 C CA . SER A 1 93 ? 4.094 -9.711 -15.453 1 83.31 93 SER A CA 1
ATOM 734 C C . SER A 1 93 ? 3.73 -9.867 -16.922 1 83.31 93 SER A C 1
ATOM 736 O O . SER A 1 93 ? 4.609 -10.039 -17.781 1 83.31 93 SER A O 1
ATOM 738 N N . MET B 1 1 ? -1.063 -2.26 -18.516 1 69.88 1 MET B N 1
ATOM 739 C CA . MET B 1 1 ? -0.837 -2.969 -17.25 1 69.88 1 MET B CA 1
ATOM 740 C C . MET B 1 1 ? -1.928 -4.008 -17.016 1 69.88 1 MET B C 1
ATOM 742 O O . MET B 1 1 ? -3.115 -3.676 -17 1 69.88 1 MET B O 1
ATOM 746 N N . ASN B 1 2 ? -1.527 -5.227 -17.219 1 90.88 2 ASN B N 1
ATOM 747 C CA . ASN B 1 2 ? -2.549 -6.254 -17.062 1 90.88 2 ASN B CA 1
ATOM 748 C C . ASN B 1 2 ? -2.779 -6.602 -15.594 1 90.88 2 ASN B C 1
ATOM 750 O O . ASN B 1 2 ? -1.92 -7.211 -14.953 1 90.88 2 ASN B O 1
ATOM 754 N N . ILE B 1 3 ? -3.873 -6.059 -15.117 1 95.81 3 ILE B N 1
ATOM 755 C CA . ILE B 1 3 ? -4.254 -6.281 -13.727 1 95.81 3 ILE B CA 1
ATOM 756 C C . ILE B 1 3 ? -5.586 -7.023 -13.672 1 95.81 3 ILE B C 1
ATOM 758 O O . ILE B 1 3 ? -6.52 -6.699 -14.414 1 95.81 3 ILE B O 1
ATOM 762 N N . ASN B 1 4 ? -5.578 -8.008 -12.898 1 97.38 4 ASN B N 1
ATOM 763 C CA . ASN B 1 4 ? -6.828 -8.719 -12.656 1 97.38 4 ASN B CA 1
ATOM 764 C C . ASN B 1 4 ? -7.676 -8.016 -11.602 1 97.38 4 ASN B C 1
ATOM 766 O O . ASN B 1 4 ? -7.625 -8.367 -10.422 1 97.38 4 ASN B O 1
ATOM 770 N N . TRP B 1 5 ? -8.516 -7.176 -12.016 1 95.94 5 TRP B N 1
ATOM 771 C CA . TRP B 1 5 ? -9.336 -6.367 -11.117 1 95.94 5 TRP B CA 1
ATOM 772 C C . TRP B 1 5 ? -10.422 -7.215 -10.461 1 95.94 5 TRP B C 1
ATOM 774 O O . TRP B 1 5 ? -10.812 -6.961 -9.32 1 95.94 5 TRP B O 1
ATOM 784 N N . LYS B 1 6 ? -10.742 -8.172 -11.18 1 96.25 6 LYS B N 1
ATOM 785 C CA . LYS B 1 6 ? -11.836 -9.023 -10.719 1 96.25 6 LYS B CA 1
ATOM 786 C C . LYS B 1 6 ? -11.461 -9.75 -9.438 1 96.25 6 LYS B C 1
ATOM 788 O O . LYS B 1 6 ? -12.289 -9.883 -8.523 1 96.25 6 LYS B O 1
ATOM 793 N N . VAL B 1 7 ? -10.258 -10.273 -9.32 1 96.62 7 VAL B N 1
ATOM 794 C CA . VAL B 1 7 ? -9.844 -11.039 -8.148 1 96.62 7 VAL B CA 1
ATOM 795 C C . VAL B 1 7 ? -9.586 -10.102 -6.973 1 96.62 7 VAL B C 1
ATOM 797 O O . VAL B 1 7 ? -9.688 -10.516 -5.812 1 96.62 7 VAL B O 1
ATOM 800 N N . ARG B 1 8 ? -9.289 -8.805 -7.223 1 97.06 8 ARG B N 1
ATOM 801 C CA . ARG B 1 8 ? -9.047 -7.844 -6.156 1 97.06 8 ARG B CA 1
ATOM 802 C C . ARG B 1 8 ? -10.359 -7.355 -5.551 1 97.06 8 ARG B C 1
ATOM 804 O O . ARG B 1 8 ? -10.555 -7.438 -4.336 1 97.06 8 ARG B O 1
ATOM 811 N N . PHE B 1 9 ? -11.219 -6.941 -6.453 1 96 9 PHE B N 1
ATOM 812 C CA . PHE B 1 9 ? -12.523 -6.469 -5.996 1 96 9 PHE B CA 1
ATOM 813 C C . PHE B 1 9 ? -13.547 -7.598 -6.023 1 96 9 PHE B C 1
ATOM 81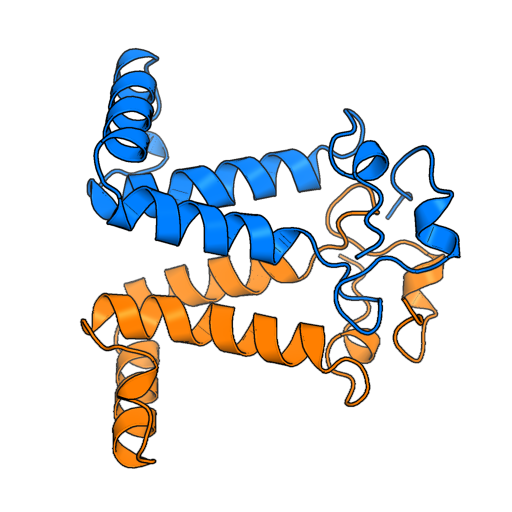5 O O . PHE B 1 9 ? -14.531 -7.531 -6.758 1 96 9 PHE B O 1
ATOM 822 N N . ASN B 1 10 ? -13.148 -8.609 -5.25 1 96.38 10 ASN B N 1
ATOM 823 C CA . ASN B 1 10 ? -13.938 -9.82 -5.031 1 96.38 10 ASN B CA 1
ATOM 824 C C . ASN B 1 10 ? -14.414 -9.93 -3.586 1 96.38 10 ASN B C 1
ATOM 826 O O . ASN B 1 10 ? -13.656 -9.633 -2.656 1 96.38 10 ASN B O 1
ATOM 830 N N . LYS B 1 11 ? -15.602 -10.391 -3.354 1 95.88 11 LYS B N 1
ATOM 831 C CA . LYS B 1 11 ? -16.188 -10.484 -2.02 1 95.88 11 LYS B CA 1
ATOM 832 C C . LYS B 1 11 ? -15.367 -11.414 -1.126 1 95.88 11 LYS B C 1
ATOM 834 O O . LYS B 1 11 ? -15.375 -11.273 0.098 1 95.88 11 LYS B O 1
ATOM 839 N N . LYS B 1 12 ? -14.656 -12.32 -1.722 1 96.12 12 LYS B N 1
ATOM 840 C CA . LYS B 1 12 ? -13.859 -13.273 -0.955 1 96.12 12 LYS B CA 1
ATOM 841 C C . LYS B 1 12 ? -12.516 -12.672 -0.559 1 96.12 12 LYS B C 1
ATOM 843 O O . LYS B 1 12 ? -11.805 -13.227 0.28 1 96.12 12 LYS B O 1
ATOM 848 N N . ASN B 1 13 ? -12.195 -11.562 -1.148 1 97.31 13 ASN B N 1
ATOM 849 C CA . ASN B 1 13 ? -10.922 -10.898 -0.87 1 97.31 13 ASN B CA 1
ATOM 850 C C . ASN B 1 13 ? -11.094 -9.766 0.145 1 97.31 13 ASN B C 1
ATOM 852 O O . ASN B 1 13 ? -10.742 -8.617 -0.133 1 97.31 13 ASN B O 1
ATOM 856 N N . VAL B 1 14 ? -11.555 -10.148 1.252 1 95.75 14 VAL B N 1
ATOM 857 C CA . VAL B 1 14 ? -11.961 -9.211 2.293 1 95.75 14 VAL B CA 1
ATOM 858 C C . VAL B 1 14 ? -10.75 -8.398 2.756 1 95.75 14 VAL B C 1
ATOM 860 O O . VAL B 1 14 ? -10.859 -7.188 2.971 1 95.75 14 VAL B O 1
ATOM 863 N N . ALA B 1 15 ? -9.68 -9.078 2.854 1 94.25 15 ALA B N 1
ATOM 864 C CA . ALA B 1 15 ? -8.484 -8.391 3.332 1 94.25 15 ALA B CA 1
ATOM 865 C C . ALA B 1 15 ? -8.078 -7.266 2.381 1 94.25 15 ALA B C 1
ATOM 867 O O . ALA B 1 15 ? -7.773 -6.156 2.82 1 94.25 15 ALA B O 1
ATOM 868 N N . PHE B 1 16 ? -8.094 -7.535 1.092 1 95.56 16 PHE B N 1
ATOM 869 C CA . PHE B 1 16 ? -7.75 -6.512 0.114 1 95.56 16 PHE B CA 1
ATOM 870 C C . PHE B 1 16 ? -8.75 -5.359 0.164 1 95.56 16 PHE B C 1
ATOM 872 O O . PHE B 1 16 ? -8.352 -4.191 0.147 1 95.56 16 PHE B O 1
ATOM 879 N N . LEU B 1 17 ? -9.984 -5.648 0.249 1 94.88 17 LEU B N 1
ATOM 880 C CA . LEU B 1 17 ? -11.031 -4.629 0.258 1 94.88 17 LEU B CA 1
ATOM 881 C C . LEU B 1 17 ? -10.891 -3.717 1.472 1 94.88 17 LEU B C 1
ATOM 883 O O . LEU B 1 17 ? -11.016 -2.496 1.354 1 94.88 17 LEU B O 1
ATOM 887 N N . ALA B 1 18 ? -10.609 -4.301 2.545 1 92.38 18 ALA B N 1
ATOM 888 C CA . ALA B 1 18 ? -10.43 -3.52 3.768 1 92.38 18 ALA B CA 1
ATOM 889 C C . ALA B 1 18 ? -9.203 -2.623 3.674 1 92.38 18 ALA B C 1
ATOM 891 O O . ALA B 1 18 ? -9.258 -1.445 4.035 1 92.38 18 ALA B O 1
ATOM 892 N N . ARG B 1 19 ? -8.109 -3.193 3.193 1 91.88 19 ARG B N 1
ATOM 893 C CA . ARG B 1 19 ? -6.875 -2.42 3.066 1 91.88 19 ARG B CA 1
ATOM 894 C C . ARG B 1 19 ? -7.043 -1.284 2.062 1 91.88 19 ARG B C 1
ATOM 896 O O . ARG B 1 19 ? -6.5 -0.194 2.252 1 91.88 19 ARG B O 1
ATOM 903 N N . PHE B 1 20 ? -7.738 -1.616 1.007 1 92.75 20 PHE B N 1
ATOM 904 C CA . PHE B 1 20 ? -8.023 -0.605 -0.006 1 92.75 20 PHE B CA 1
ATOM 905 C C . PHE B 1 20 ? -8.859 0.524 0.574 1 92.75 20 PHE B C 1
ATOM 907 O O . PHE B 1 20 ? -8.578 1.7 0.344 1 92.75 20 PHE B O 1
ATOM 914 N N . ALA B 1 21 ? -9.867 0.227 1.349 1 88.44 21 ALA B N 1
ATOM 915 C CA . ALA B 1 21 ? -10.711 1.228 1.995 1 88.44 21 ALA B CA 1
ATOM 916 C C . ALA B 1 21 ? -9.898 2.086 2.963 1 88.44 21 ALA B C 1
ATOM 918 O O . ALA B 1 21 ? -10.055 3.309 2.994 1 88.44 21 ALA B O 1
ATOM 919 N N . ILE B 1 22 ? -9.023 1.411 3.701 1 85.69 22 ILE B N 1
ATOM 920 C CA . ILE B 1 22 ? -8.188 2.115 4.664 1 85.69 22 ILE B CA 1
ATOM 921 C C . ILE B 1 22 ? -7.227 3.047 3.928 1 85.69 22 ILE B C 1
ATOM 923 O O . ILE B 1 22 ? -6.988 4.176 4.367 1 85.69 22 ILE B O 1
ATOM 927 N N . ALA B 1 23 ? -6.699 2.514 2.799 1 86.88 23 ALA B N 1
ATOM 928 C CA . ALA B 1 23 ? -5.766 3.309 2.008 1 86.88 23 ALA B CA 1
ATOM 929 C C . ALA B 1 23 ? -6.426 4.59 1.507 1 86.88 23 ALA B C 1
ATOM 931 O O . ALA B 1 23 ? -5.77 5.629 1.392 1 86.88 23 ALA B O 1
ATOM 932 N N . ILE B 1 24 ? -7.688 4.57 1.292 1 85.56 24 ILE B N 1
ATOM 933 C CA . ILE B 1 24 ? -8.438 5.727 0.819 1 85.56 24 ILE B CA 1
ATOM 934 C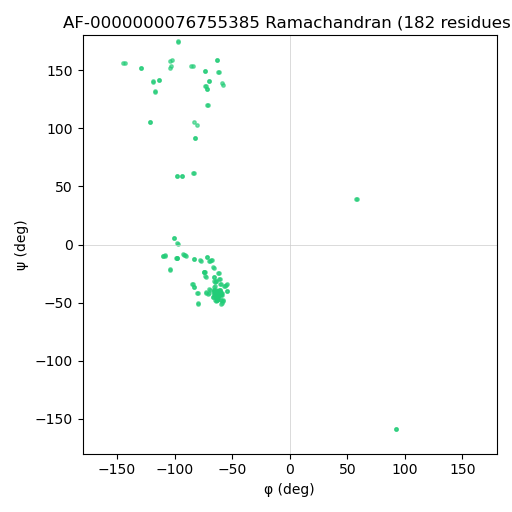 C . ILE B 1 24 ? -8.789 6.633 1.997 1 85.56 24 ILE B C 1
ATOM 936 O O . ILE B 1 24 ? -8.672 7.859 1.9 1 85.56 24 ILE B O 1
ATOM 940 N N . LEU B 1 25 ? -9.086 6.074 3.111 1 84.31 25 LEU B N 1
ATOM 941 C CA . LEU B 1 25 ? -9.656 6.793 4.246 1 84.31 25 LEU B CA 1
ATOM 942 C C . LEU B 1 25 ? -8.555 7.445 5.082 1 84.31 25 LEU B C 1
ATOM 944 O O . LEU B 1 25 ? -8.734 8.555 5.594 1 84.31 25 LEU B O 1
ATOM 948 N N . MET B 1 26 ? -7.406 6.832 5.195 1 81.69 26 MET B N 1
ATOM 949 C CA . MET B 1 26 ? -6.391 7.242 6.16 1 81.69 26 MET B CA 1
ATOM 950 C C . MET B 1 26 ? -5.871 8.641 5.84 1 81.69 26 MET B C 1
ATOM 952 O O . MET B 1 26 ? -5.742 9.484 6.734 1 81.69 26 MET B O 1
ATOM 956 N N . PRO B 1 27 ? -5.535 8.836 4.609 1 77.94 27 PRO B N 1
ATOM 957 C CA . PRO B 1 27 ? -5.066 10.195 4.32 1 77.94 27 PRO B CA 1
ATOM 958 C C . PRO B 1 27 ? -6.121 11.258 4.617 1 77.94 27 PRO B C 1
ATOM 960 O O . PRO B 1 27 ? -5.781 12.367 5.031 1 77.94 27 PRO B O 1
ATOM 963 N N . VAL B 1 28 ? -7.344 10.945 4.422 1 81.56 28 VAL B N 1
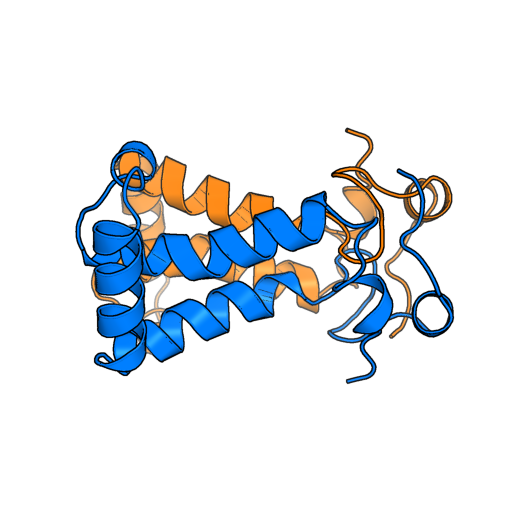ATOM 964 C CA . VAL B 1 28 ? -8.438 11.891 4.648 1 81.56 28 VAL B CA 1
ATOM 965 C C . VAL B 1 28 ? -8.602 12.133 6.148 1 81.56 28 VAL B C 1
ATOM 967 O O . VAL B 1 28 ? -8.766 13.273 6.582 1 81.56 28 VAL B O 1
ATOM 970 N N . LEU B 1 29 ? -8.516 11.086 6.891 1 82.5 29 LEU B N 1
ATOM 971 C CA . LEU B 1 29 ? -8.602 11.195 8.344 1 82.5 29 LEU B CA 1
ATOM 972 C C . LEU B 1 29 ? -7.449 12.031 8.891 1 82.5 29 LEU B C 1
ATOM 974 O O . LEU B 1 29 ? -7.66 12.898 9.742 1 82.5 29 LEU B O 1
ATOM 978 N N . ALA B 1 30 ? -6.273 11.742 8.414 1 74.12 30 ALA B N 1
ATOM 979 C CA . ALA B 1 30 ? -5.086 12.469 8.867 1 74.12 30 ALA B CA 1
ATOM 980 C C . ALA B 1 30 ? -5.191 13.953 8.523 1 74.12 30 ALA B C 1
ATOM 982 O O . ALA B 1 30 ? -4.855 14.805 9.352 1 74.12 30 ALA B O 1
ATOM 983 N N . TYR B 1 31 ? -5.672 14.188 7.391 1 72.94 31 TYR B N 1
ATOM 984 C CA . TYR B 1 31 ? -5.805 15.57 6.938 1 72.94 31 TYR B CA 1
ATOM 985 C C . TYR B 1 31 ? -6.82 16.328 7.785 1 72.94 31 TYR B C 1
ATOM 987 O O . TYR B 1 31 ? -6.668 17.531 8.023 1 72.94 31 TYR B O 1
ATOM 995 N N . GLN B 1 32 ? -7.809 15.688 8.289 1 79.69 32 GLN B N 1
ATOM 996 C CA . GLN B 1 32 ? -8.875 16.312 9.07 1 79.69 32 GLN B CA 1
ATOM 997 C C . GLN B 1 32 ? -8.625 16.156 10.57 1 79.69 32 GLN B C 1
ATOM 999 O O . GLN B 1 32 ? -9.453 16.562 11.383 1 79.69 32 GLN B O 1
ATOM 1004 N N . ASN B 1 33 ? -7.5 15.523 10.883 1 77.44 33 ASN B N 1
ATOM 1005 C CA . ASN B 1 33 ? -7.156 15.258 12.273 1 77.44 33 ASN B CA 1
ATOM 1006 C C . ASN B 1 33 ? -8.242 14.438 12.969 1 77.44 33 ASN B C 1
ATOM 1008 O O . ASN B 1 33 ? -8.648 14.766 14.086 1 77.44 33 ASN B O 1
ATOM 1012 N N . LEU B 1 34 ? -8.734 13.547 12.25 1 80.12 34 LEU B N 1
ATOM 1013 C CA . LEU B 1 34 ? -9.719 12.602 12.766 1 80.12 34 LEU B CA 1
ATOM 1014 C C . LEU B 1 34 ? -9.086 11.242 13.023 1 80.12 34 LEU B C 1
ATOM 1016 O O . LEU B 1 34 ? -8.055 10.914 12.43 1 80.12 34 LEU B O 1
ATOM 1020 N N . LYS B 1 35 ? -9.734 10.594 14.008 1 80.25 35 LYS B N 1
ATOM 1021 C CA . LYS B 1 35 ? -9.367 9.211 14.281 1 80.25 35 LYS B CA 1
ATOM 1022 C C . LYS B 1 35 ? -10.391 8.242 13.703 1 80.25 35 LYS B C 1
ATOM 1024 O O . LYS B 1 35 ? -11.523 8.633 13.406 1 80.25 35 LYS B O 1
ATOM 1029 N N . LEU B 1 36 ? -9.906 6.969 13.508 1 77.44 36 LEU B N 1
ATOM 1030 C CA . LEU B 1 36 ? -10.82 5.941 13.023 1 77.44 36 LEU B CA 1
ATOM 1031 C C . LEU B 1 36 ? -12.031 5.82 13.938 1 77.44 36 LEU B C 1
ATOM 1033 O O . LEU B 1 36 ? -13.148 5.574 13.469 1 77.44 36 LEU B O 1
ATOM 1037 N N . GLU B 1 37 ? -11.805 6.016 15.18 1 84.06 37 GLU B N 1
ATOM 1038 C CA . GLU B 1 37 ? -12.867 5.895 16.172 1 84.06 37 GLU B CA 1
ATOM 1039 C C . GLU B 1 37 ? -13.93 6.973 15.984 1 84.06 37 GLU B C 1
ATOM 1041 O O . GLU B 1 37 ? -15.047 6.848 16.484 1 84.06 37 GLU B O 1
ATOM 1046 N N . ASP B 1 38 ? -13.594 7.973 15.336 1 85.06 38 ASP B N 1
ATOM 1047 C CA . ASP B 1 38 ? -14.516 9.078 15.078 1 85.06 38 ASP B CA 1
ATOM 1048 C C . ASP B 1 38 ? -15.5 8.719 13.977 1 85.06 38 ASP B C 1
ATOM 1050 O O . ASP B 1 38 ? -16.5 9.414 13.773 1 85.06 38 ASP B O 1
ATOM 1054 N N . LEU B 1 39 ? -15.211 7.66 13.242 1 83.75 39 LEU B N 1
ATOM 1055 C CA . LEU B 1 39 ? -16.062 7.27 12.117 1 83.75 39 LEU B CA 1
ATOM 1056 C C . LEU B 1 39 ? -17.25 6.453 12.594 1 83.75 39 LEU B C 1
ATOM 1058 O O . LEU B 1 39 ? -17.438 5.309 12.172 1 83.75 39 LEU B O 1
ATOM 1062 N N . THR B 1 40 ? -18.094 7.043 13.43 1 86.62 40 THR B N 1
ATOM 1063 C CA . THR B 1 40 ? -19.188 6.32 14.047 1 86.62 40 THR B CA 1
ATOM 1064 C C . THR B 1 40 ? -20.531 6.75 13.445 1 86.62 40 THR B C 1
ATOM 1066 O O . THR B 1 40 ? -21.562 6.125 13.703 1 86.62 40 THR B O 1
ATOM 1069 N N . THR B 1 41 ? -20.531 7.766 12.664 1 88.19 41 THR B N 1
ATOM 1070 C CA . THR B 1 41 ? -21.781 8.242 12.078 1 88.19 41 THR B CA 1
ATOM 1071 C C . THR B 1 41 ? -21.641 8.414 10.57 1 88.19 41 THR B C 1
ATOM 1073 O O . THR B 1 41 ? -20.531 8.625 10.062 1 88.19 41 THR B O 1
ATOM 1076 N N . PHE B 1 42 ? -22.75 8.266 9.961 1 88.38 42 PHE B N 1
ATOM 1077 C CA . PHE B 1 42 ? -22.766 8.477 8.516 1 88.38 42 PHE B CA 1
ATOM 1078 C C . PHE B 1 42 ? -22.438 9.93 8.18 1 88.38 42 PHE B C 1
ATOM 1080 O O . PHE B 1 42 ? -21.859 10.211 7.133 1 88.38 42 PHE B O 1
ATOM 1087 N N . GLU B 1 43 ? -22.781 10.797 9 1 87.5 43 GLU B N 1
ATOM 1088 C CA . GLU B 1 43 ? -22.453 12.203 8.805 1 87.5 43 GLU B CA 1
ATOM 1089 C C . GLU B 1 43 ? -20.938 12.422 8.734 1 87.5 43 GLU B C 1
ATOM 1091 O O . GLU B 1 43 ? -20.453 13.133 7.855 1 87.5 43 GLU B O 1
ATOM 1096 N N . THR B 1 44 ? -20.297 11.82 9.695 1 87.25 44 THR B N 1
ATOM 1097 C CA . THR B 1 44 ? -18.844 11.945 9.703 1 87.25 44 THR B CA 1
ATOM 1098 C C . THR B 1 44 ? -18.25 11.367 8.43 1 87.25 44 THR B C 1
ATOM 1100 O O . THR B 1 44 ? -17.328 11.945 7.855 1 87.25 44 THR B O 1
ATOM 1103 N N . LEU B 1 45 ? -18.812 10.289 8.016 1 84.75 45 LEU B N 1
ATOM 1104 C CA . LEU B 1 45 ? -18.359 9.68 6.773 1 84.75 45 LEU B CA 1
ATOM 1105 C C . LEU B 1 45 ? -18.609 10.609 5.59 1 84.75 45 LEU B C 1
ATOM 1107 O O . LEU B 1 45 ? -17.766 10.727 4.699 1 84.75 45 LEU B O 1
ATOM 1111 N N . GLY B 1 46 ? -19.734 11.188 5.633 1 86.56 46 GLY B N 1
ATOM 1112 C CA . GLY B 1 46 ? -20.062 12.133 4.578 1 86.56 46 GLY B CA 1
ATOM 1113 C C . GLY B 1 46 ? -19.094 13.305 4.512 1 86.56 46 GLY B C 1
ATOM 1114 O O . GLY B 1 46 ? -18.688 13.711 3.424 1 86.56 46 GLY B O 1
ATOM 1115 N N . LYS B 1 47 ? -18.766 13.805 5.598 1 85.5 47 LYS B N 1
ATOM 1116 C CA . LYS B 1 47 ? -17.812 14.914 5.664 1 85.5 47 LYS B CA 1
ATOM 1117 C C . LYS B 1 47 ? -16.453 14.5 5.094 1 85.5 47 LYS B C 1
ATOM 1119 O O . LYS B 1 47 ? -15.805 15.289 4.406 1 85.5 47 LYS B O 1
ATOM 1124 N N . LEU B 1 48 ? -16.062 13.336 5.359 1 86.44 48 LEU B N 1
ATOM 1125 C CA . LEU B 1 48 ? -14.797 12.836 4.836 1 86.44 48 LEU B CA 1
ATOM 1126 C C . LEU B 1 48 ? -14.836 12.75 3.312 1 86.44 48 LEU B C 1
ATOM 1128 O O . LEU B 1 48 ? -13.875 13.133 2.643 1 86.44 48 LEU B O 1
ATOM 1132 N N . PHE B 1 49 ? -15.969 12.297 2.84 1 87.69 49 PHE B N 1
ATOM 1133 C CA . PHE B 1 49 ? -16.125 12.141 1.398 1 87.69 49 PHE B CA 1
ATOM 1134 C C . PHE B 1 49 ? -16.094 13.5 0.703 1 87.69 49 PHE B C 1
ATOM 1136 O O . PHE B 1 49 ? -15.445 13.656 -0.329 1 87.69 49 PHE B O 1
ATOM 1143 N N . VAL B 1 50 ? -16.766 14.414 1.296 1 87.44 50 VAL B N 1
ATOM 1144 C CA . VAL B 1 50 ? -16.812 15.75 0.724 1 87.44 50 VAL B CA 1
ATOM 1145 C C . VAL B 1 50 ? -15.398 16.344 0.712 1 87.44 50 VAL B C 1
ATOM 1147 O O . VAL B 1 50 ? -14.984 16.953 -0.277 1 87.44 50 VAL B O 1
ATOM 1150 N N . SER B 1 51 ? -14.695 16.188 1.799 1 84.56 51 SER B N 1
ATOM 1151 C CA . SER B 1 51 ? -13.336 16.719 1.898 1 84.56 51 SER B CA 1
ATOM 1152 C C . SER B 1 51 ? -12.43 16.094 0.844 1 84.56 51 SER B C 1
ATOM 1154 O O . SER B 1 51 ? -11.586 16.781 0.262 1 84.56 51 SER B O 1
ATOM 1156 N N . LEU B 1 52 ? -12.594 14.836 0.645 1 85.69 52 LEU B N 1
ATOM 1157 C CA . LEU B 1 52 ? -11.781 14.109 -0.33 1 85.69 52 LEU B CA 1
ATOM 1158 C C . LEU B 1 52 ? -11.953 14.703 -1.724 1 85.69 52 LEU B C 1
ATOM 1160 O O . LEU B 1 52 ? -10.961 14.977 -2.412 1 85.69 52 LEU B O 1
ATOM 1164 N N . PHE B 1 53 ? -13.156 15.047 -2.092 1 88.62 53 PHE B N 1
ATOM 1165 C CA . PHE B 1 53 ? -13.43 15.453 -3.465 1 88.62 53 PHE B CA 1
ATOM 1166 C C . PHE B 1 53 ? -13.297 16.969 -3.617 1 88.62 53 PHE B C 1
ATOM 1168 O O . PHE B 1 53 ? -13.266 17.484 -4.738 1 88.62 53 PHE B O 1
ATOM 1175 N N . SER B 1 54 ? -13.148 17.672 -2.498 1 87.81 54 SER B N 1
ATOM 1176 C CA . SER B 1 54 ? -13.062 19.125 -2.564 1 87.81 54 SER B CA 1
ATOM 1177 C C . SER B 1 54 ? -11.617 19.609 -2.531 1 87.81 54 SER B C 1
ATOM 1179 O O . SER B 1 54 ? -11.344 20.797 -2.725 1 87.81 54 SER B O 1
ATOM 1181 N N . ASN B 1 55 ? -10.68 18.766 -2.232 1 82.25 55 ASN B N 1
ATOM 1182 C CA . ASN B 1 55 ? -9.273 19.109 -2.102 1 82.25 55 ASN B CA 1
ATOM 1183 C C . ASN B 1 55 ? -8.398 18.312 -3.059 1 82.25 55 ASN B C 1
ATOM 1185 O O . ASN B 1 55 ? -8.188 17.109 -2.854 1 82.25 55 ASN B O 1
ATOM 1189 N N . PRO B 1 56 ? -7.926 18.953 -4.121 1 80.94 56 PRO B N 1
ATOM 1190 C CA . PRO B 1 56 ? -7.109 18.25 -5.113 1 80.94 56 PRO B CA 1
ATOM 1191 C C . PRO B 1 56 ? -5.883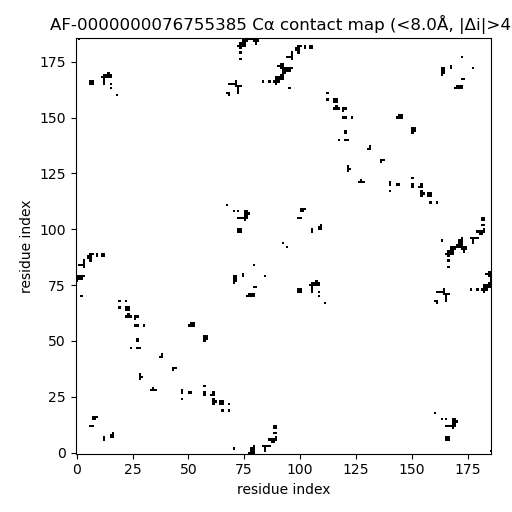 17.578 -4.5 1 80.94 56 PRO B C 1
ATOM 1193 O O . PRO B 1 56 ? -5.453 16.516 -4.973 1 80.94 56 PRO B O 1
ATOM 1196 N N . TYR B 1 57 ? -5.34 18.219 -3.529 1 75.06 57 TYR B N 1
ATOM 1197 C CA . TYR B 1 57 ? -4.215 17.625 -2.814 1 75.06 57 TYR B CA 1
ATOM 1198 C C . TYR B 1 57 ? -4.609 16.297 -2.188 1 75.06 57 TYR B C 1
ATOM 1200 O O . TYR B 1 57 ? -3.873 15.32 -2.287 1 75.06 57 TYR B O 1
ATOM 1208 N N . LEU B 1 58 ? -5.746 16.234 -1.598 1 76.69 58 LEU B N 1
ATOM 1209 C CA . LEU B 1 58 ? -6.246 15.039 -0.933 1 76.69 58 LEU B CA 1
ATOM 1210 C C . LEU B 1 58 ? -6.59 13.961 -1.95 1 76.69 58 LEU B C 1
ATOM 1212 O O . LEU B 1 58 ? -6.355 12.773 -1.703 1 76.69 58 LEU B O 1
ATOM 1216 N N . ILE B 1 59 ? -7.129 14.305 -3.045 1 81.94 59 ILE B N 1
ATOM 1217 C CA . ILE B 1 59 ? -7.414 13.359 -4.117 1 81.94 59 ILE B CA 1
ATOM 1218 C C . ILE B 1 59 ? -6.117 12.695 -4.574 1 81.94 59 ILE B C 1
ATOM 1220 O O . ILE B 1 59 ? -6.043 11.469 -4.672 1 81.94 59 ILE B O 1
ATOM 1224 N N . GLY B 1 60 ? -5.129 13.516 -4.859 1 79.69 60 GLY B N 1
ATOM 1225 C CA . GLY B 1 60 ? -3.846 13 -5.309 1 79.69 60 GLY B CA 1
ATOM 1226 C C . GLY B 1 60 ? -3.211 12.047 -4.316 1 79.69 60 GLY B C 1
ATOM 1227 O O . GLY B 1 60 ? -2.801 10.945 -4.688 1 79.69 60 GLY B O 1
ATOM 1228 N N . LEU B 1 61 ? -3.162 12.406 -3.078 1 73.38 61 LEU B N 1
ATOM 1229 C CA . LEU B 1 61 ? -2.539 11.609 -2.031 1 73.38 61 LEU B CA 1
ATOM 1230 C C . LEU B 1 61 ? -3.271 10.281 -1.856 1 73.38 61 LEU B C 1
ATOM 1232 O O . LEU B 1 61 ? -2.639 9.227 -1.729 1 73.38 61 LEU B O 1
ATOM 1236 N N . THR B 1 62 ? -4.645 10.383 -1.837 1 80.38 62 THR B N 1
ATOM 1237 C CA . THR B 1 62 ? -5.477 9.203 -1.625 1 80.38 62 THR B CA 1
ATOM 1238 C C . THR B 1 62 ? -5.336 8.227 -2.789 1 80.38 62 THR B C 1
ATOM 1240 O O . THR B 1 62 ? -5.191 7.02 -2.58 1 80.38 62 THR B O 1
ATOM 1243 N N . PHE B 1 63 ? -5.258 8.758 -3.969 1 81.31 63 PHE B N 1
ATOM 1244 C CA . PHE B 1 63 ? -5.18 7.906 -5.148 1 81.31 63 PHE B CA 1
ATOM 1245 C C . PHE B 1 63 ? -3.811 7.25 -5.25 1 81.31 63 PHE B C 1
ATOM 1247 O O . PHE B 1 63 ? -3.709 6.059 -5.555 1 81.31 63 PHE B O 1
ATOM 1254 N N . VAL B 1 64 ? -2.822 7.941 -4.977 1 79.25 64 VAL B N 1
ATOM 1255 C CA . VAL B 1 64 ? -1.478 7.379 -5.016 1 79.25 64 VAL B CA 1
ATOM 1256 C C . VAL B 1 64 ? -1.354 6.258 -3.986 1 79.25 64 VAL B C 1
ATOM 1258 O O . VAL B 1 64 ? -0.84 5.18 -4.293 1 79.25 64 VAL B O 1
ATOM 1261 N N . ASN B 1 65 ? -1.857 6.473 -2.82 1 81.75 65 ASN B N 1
ATOM 1262 C CA . ASN B 1 65 ? -1.816 5.469 -1.762 1 81.75 65 ASN B CA 1
ATOM 1263 C C . ASN B 1 65 ? -2.602 4.219 -2.146 1 81.75 65 ASN B C 1
ATOM 1265 O O . ASN B 1 65 ? -2.119 3.098 -1.966 1 81.75 65 ASN B O 1
ATOM 1269 N N . ALA B 1 66 ? -3.777 4.414 -2.621 1 85.31 66 ALA B N 1
ATOM 1270 C CA . ALA B 1 66 ? -4.637 3.293 -2.99 1 85.31 66 ALA B CA 1
ATOM 1271 C C . ALA B 1 66 ? -4.043 2.51 -4.16 1 85.31 66 ALA B C 1
ATOM 1273 O O . ALA B 1 66 ? -4.09 1.277 -4.176 1 85.31 66 ALA B O 1
ATOM 1274 N N . PHE B 1 67 ? -3.422 3.209 -5.051 1 86.5 67 PHE B N 1
ATOM 1275 C CA . PHE B 1 67 ? -2.875 2.559 -6.234 1 86.5 67 PHE B CA 1
ATOM 1276 C C . PHE B 1 67 ? -1.617 1.772 -5.891 1 86.5 67 PHE B C 1
ATOM 1278 O O . PHE B 1 67 ? -1.321 0.754 -6.52 1 86.5 67 PHE B O 1
ATOM 1285 N N . ASN B 1 68 ? -1.024 2.164 -4.855 1 87.62 68 ASN B N 1
ATOM 1286 C CA . ASN B 1 68 ? 0.181 1.467 -4.418 1 87.62 68 ASN B CA 1
ATOM 1287 C C . ASN B 1 68 ? -0.139 0.072 -3.891 1 87.62 68 ASN B C 1
ATOM 1289 O O . ASN B 1 68 ? 0.743 -0.786 -3.816 1 87.62 68 ASN B O 1
ATOM 1293 N N . LEU B 1 69 ? -1.379 -0.166 -3.641 1 89.62 69 LEU B N 1
ATOM 1294 C CA . LEU B 1 69 ? -1.785 -1.447 -3.076 1 89.62 69 LEU B CA 1
ATOM 1295 C C . LEU B 1 69 ? -2.113 -2.447 -4.18 1 89.62 69 LEU B C 1
ATOM 1297 O O . LEU B 1 69 ? -2.256 -3.645 -3.916 1 89.62 69 LEU B O 1
ATOM 1301 N N . ILE B 1 70 ? -2.16 -2 -5.375 1 92.12 70 ILE B N 1
ATOM 1302 C CA . ILE B 1 70 ? -2.729 -2.791 -6.465 1 92.12 70 ILE B CA 1
ATOM 1303 C C . ILE B 1 70 ? -1.697 -3.801 -6.961 1 92.12 70 ILE B C 1
ATOM 1305 O O . ILE B 1 70 ? -2.014 -4.977 -7.152 1 92.12 70 ILE B O 1
ATOM 1309 N N . PRO B 1 71 ? -0.459 -3.371 -7.082 1 94.25 71 PRO B N 1
ATOM 1310 C CA . PRO B 1 71 ? 0.491 -4.309 -7.684 1 94.25 71 PRO B CA 1
ATOM 1311 C C . PRO B 1 71 ? 0.81 -5.492 -6.773 1 94.25 71 PRO B C 1
ATOM 1313 O O . PRO B 1 71 ? 0.906 -5.328 -5.555 1 94.25 71 PRO B O 1
ATOM 1316 N N . ASP B 1 72 ? 0.914 -6.668 -7.402 1 96.12 72 ASP B N 1
ATOM 1317 C CA . ASP B 1 72 ? 1.267 -7.918 -6.738 1 96.12 72 ASP B CA 1
ATOM 1318 C C . ASP B 1 72 ? 2.736 -7.926 -6.32 1 96.12 72 ASP B C 1
ATOM 1320 O O . ASP B 1 72 ? 3.627 -7.859 -7.172 1 96.12 72 ASP B O 1
ATOM 1324 N N . PRO B 1 73 ? 2.951 -8.055 -5.051 1 96.5 73 PRO B N 1
ATOM 1325 C CA . PRO B 1 73 ? 4.328 -7.984 -4.559 1 96.5 73 PRO B CA 1
ATOM 1326 C C . PRO B 1 73 ? 5.152 -9.219 -4.926 1 96.5 73 PRO B C 1
ATOM 1328 O O . PRO B 1 73 ? 6.375 -9.219 -4.754 1 96.5 73 PRO B O 1
ATOM 1331 N N . THR B 1 74 ? 4.496 -10.258 -5.43 1 96.62 74 THR B N 1
ATOM 1332 C CA . THR B 1 74 ? 5.23 -11.461 -5.785 1 96.62 74 THR B CA 1
ATOM 1333 C C . THR B 1 74 ? 5.488 -11.523 -7.289 1 96.62 74 THR B C 1
ATOM 1335 O O . THR B 1 74 ? 5.977 -12.531 -7.805 1 96.62 74 THR B O 1
ATOM 1338 N N . THR B 1 75 ? 5.125 -10.477 -7.965 1 96 75 THR B N 1
ATOM 1339 C CA . THR B 1 75 ? 5.312 -10.367 -9.406 1 96 75 THR B CA 1
ATOM 1340 C C . THR B 1 75 ? 6.227 -9.195 -9.75 1 96 75 THR B C 1
ATOM 1342 O O . THR B 1 75 ? 6.156 -8.141 -9.117 1 96 75 THR B O 1
ATOM 1345 N N . ALA B 1 76 ? 7.094 -9.508 -10.781 1 94.56 76 ALA B N 1
ATOM 1346 C CA . ALA B 1 76 ? 7.945 -8.422 -11.258 1 94.56 76 ALA B CA 1
ATOM 1347 C C . ALA B 1 76 ? 7.133 -7.391 -12.039 1 94.56 76 ALA B C 1
ATOM 1349 O O . ALA B 1 76 ? 6.258 -7.75 -12.828 1 94.56 76 ALA B O 1
ATOM 1350 N N . GLY B 1 77 ? 7.402 -6.164 -11.695 1 92.62 77 GLY B N 1
ATOM 1351 C CA . GLY B 1 77 ? 6.715 -5.109 -12.43 1 92.62 77 GLY B CA 1
ATOM 1352 C C . GLY B 1 77 ? 5.414 -4.68 -11.773 1 92.62 77 GLY B C 1
ATOM 1353 O O . GLY B 1 77 ? 5.234 -4.859 -10.57 1 92.62 77 GLY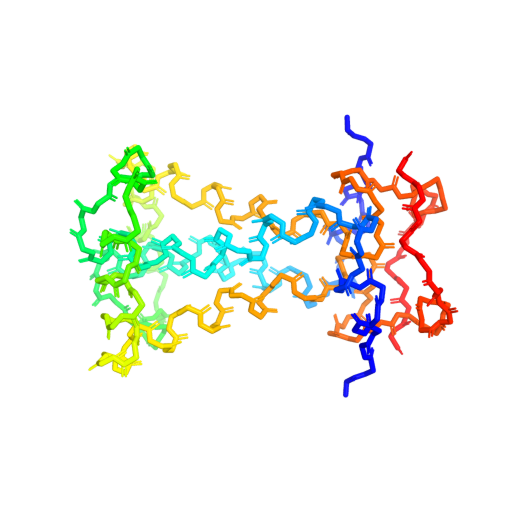 B O 1
ATOM 1354 N N . LEU B 1 78 ? 4.531 -4.082 -12.547 1 93.62 78 LEU B N 1
ATOM 1355 C CA . LEU B 1 78 ? 3.328 -3.471 -11.992 1 93.62 78 LEU B CA 1
ATOM 1356 C C . LEU B 1 78 ? 2.086 -4.262 -12.383 1 93.62 78 LEU B C 1
ATOM 1358 O O . LEU B 1 78 ? 0.998 -4.02 -11.859 1 93.62 78 LEU B O 1
ATOM 1362 N N . GLY B 1 79 ? 2.324 -5.215 -13.328 1 94.88 79 GLY B N 1
ATOM 1363 C CA . GLY B 1 79 ? 1.206 -6.027 -13.773 1 94.88 79 GLY B CA 1
ATOM 1364 C C . GLY B 1 79 ? 1.118 -7.363 -13.062 1 94.88 79 GLY B C 1
ATOM 1365 O O . GLY B 1 79 ? 2.012 -7.723 -12.289 1 94.88 79 GLY B O 1
ATOM 1366 N N . ASP B 1 80 ? 0.083 -8 -13.367 1 96.5 80 ASP B N 1
ATOM 1367 C CA . ASP B 1 80 ? -0.083 -9.344 -12.828 1 96.5 80 ASP B CA 1
ATOM 1368 C C . ASP B 1 80 ? 0.642 -10.375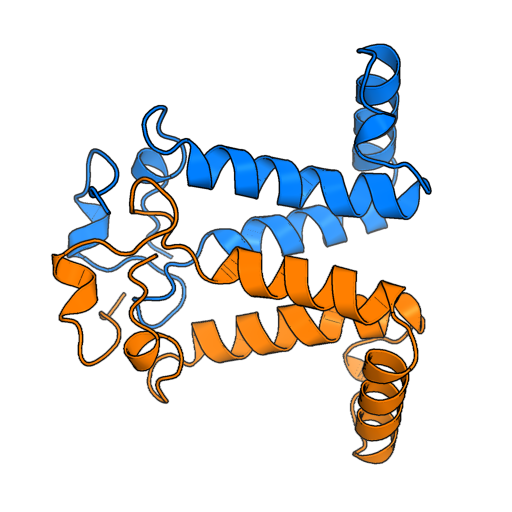 -13.688 1 96.5 80 ASP B C 1
ATOM 1370 O O . ASP B 1 80 ? 0.93 -10.125 -14.859 1 96.5 80 ASP B O 1
ATOM 1374 N N . SER B 1 81 ? 0.997 -11.445 -13 1 94.88 81 SER B N 1
ATOM 1375 C CA . SER B 1 81 ? 1.506 -12.57 -13.773 1 94.88 81 SER B CA 1
ATOM 1376 C C . SER B 1 81 ? 0.438 -13.125 -14.711 1 94.88 81 SER B C 1
ATOM 1378 O O . SER B 1 81 ? -0.756 -12.898 -14.5 1 94.88 81 SER B O 1
ATOM 1380 N N . GLU B 1 82 ? 0.894 -13.844 -15.766 1 95.25 82 GLU B N 1
ATOM 1381 C CA . GLU B 1 82 ? -0.049 -14.508 -16.656 1 95.25 82 GLU B CA 1
ATOM 1382 C C . GLU B 1 82 ? -0.996 -15.414 -15.883 1 95.25 82 GLU B C 1
ATOM 1384 O O . GLU B 1 82 ? -2.191 -15.469 -16.172 1 95.25 82 GLU B O 1
ATOM 1389 N N . GLN B 1 83 ? -0.445 -16.062 -14.945 1 94.38 83 GLN B N 1
ATOM 1390 C CA . GLN B 1 83 ? -1.234 -16.969 -14.117 1 94.38 83 GLN B CA 1
ATOM 1391 C C . GLN B 1 83 ? -2.295 -16.203 -13.328 1 94.38 83 GLN B C 1
ATOM 1393 O O . GLN B 1 83 ? -3.461 -16.609 -13.305 1 94.38 83 GLN B O 1
ATOM 1398 N N . ALA B 1 84 ? -1.918 -15.18 -12.758 1 94.94 84 ALA B N 1
ATOM 1399 C CA . ALA B 1 84 ? -2.816 -14.406 -11.906 1 94.94 84 ALA B CA 1
ATOM 1400 C C . ALA B 1 84 ? -3.947 -13.789 -12.719 1 94.94 84 ALA B C 1
ATOM 1402 O O . ALA B 1 84 ? -5.047 -13.57 -12.211 1 94.94 84 ALA B O 1
ATOM 1403 N N . LEU B 1 85 ? -3.664 -13.531 -14 1 96.5 85 LEU B N 1
ATOM 1404 C CA . LEU B 1 85 ? -4.676 -12.938 -14.867 1 96.5 85 LEU B CA 1
ATOM 1405 C C . LEU B 1 85 ? -5.816 -13.922 -15.125 1 96.5 85 LEU B C 1
ATOM 1407 O O . LEU B 1 85 ? -6.898 -13.523 -15.555 1 96.5 85 LEU B O 1
ATOM 1411 N N . THR B 1 86 ? -5.59 -15.125 -14.789 1 95.69 86 THR B N 1
ATOM 1412 C CA . THR B 1 86 ? -6.602 -16.141 -15.055 1 95.69 86 THR B CA 1
ATOM 1413 C C . THR B 1 86 ? -7.438 -16.406 -13.805 1 95.69 86 THR B C 1
ATOM 1415 O O . THR B 1 86 ? -8.422 -17.156 -13.859 1 95.69 86 THR B O 1
ATOM 1418 N N . TYR B 1 87 ? -6.98 -15.883 -12.617 1 96.06 87 TYR B N 1
ATOM 1419 C CA . TYR B 1 87 ? -7.699 -16.141 -11.375 1 96.06 87 TYR B CA 1
ATOM 1420 C C . TYR B 1 87 ? -9.141 -15.656 -11.461 1 96.06 87 TYR B C 1
ATOM 1422 O O . TYR B 1 87 ? -9.406 -14.57 -11.984 1 96.06 87 TYR B O 1
ATOM 1430 N N . GLU B 1 88 ? -10.07 -16.406 -10.977 1 96.5 88 GLU B N 1
ATOM 1431 C CA . GLU B 1 88 ? -11.469 -16 -10.875 1 96.5 88 GLU B CA 1
ATOM 1432 C C . GLU B 1 88 ? -11.836 -15.633 -9.445 1 96.5 88 GLU B C 1
ATOM 1434 O O . GLU B 1 88 ? -12.867 -15 -9.203 1 96.5 88 GLU B O 1
ATOM 1439 N N . ALA B 1 89 ? -11.047 -16.125 -8.547 1 96.31 89 ALA B N 1
ATOM 1440 C CA . ALA B 1 89 ? -11.148 -15.82 -7.121 1 96.31 89 ALA B CA 1
ATOM 1441 C C . ALA B 1 89 ? -9.766 -15.758 -6.477 1 96.31 89 ALA B C 1
ATOM 1443 O O . ALA B 1 89 ? -8.805 -16.328 -6.996 1 96.31 89 ALA B O 1
ATOM 1444 N N . PRO B 1 90 ? -9.648 -15.008 -5.316 1 96.81 90 PRO B N 1
ATOM 1445 C CA . PRO B 1 90 ? -8.328 -14.969 -4.672 1 96.81 90 PRO B CA 1
ATOM 1446 C C . PRO B 1 90 ? -7.863 -16.344 -4.211 1 96.81 90 PRO B C 1
ATOM 1448 O O . PRO B 1 90 ? -8.68 -17.156 -3.756 1 96.81 90 PRO B O 1
ATOM 1451 N N . LYS B 1 91 ? -6.551 -16.469 -4.262 1 94.62 91 LYS B N 1
ATOM 1452 C CA . LYS B 1 91 ? -5.992 -17.734 -3.768 1 94.62 91 LYS B CA 1
ATOM 1453 C C . LYS B 1 91 ? -6.059 -17.797 -2.244 1 94.62 91 LYS B C 1
ATOM 1455 O O . LYS B 1 91 ? -6.027 -16.766 -1.569 1 94.62 91 LYS B O 1
ATOM 1460 N N . GLU B 1 92 ? -6.199 -19.016 -1.791 1 91.44 92 GLU B N 1
ATOM 1461 C CA . GLU B 1 92 ? -6.215 -19.203 -0.343 1 91.44 92 GLU B CA 1
ATOM 1462 C C . GLU B 1 92 ? -4.82 -19.016 0.252 1 91.44 92 GLU B C 1
ATOM 1464 O O . GLU B 1 92 ? -3.826 -19.438 -0.343 1 91.44 92 GLU B O 1
ATOM 1469 N N . SER B 1 93 ? -4.676 -18.359 1.309 1 82.94 93 SER B N 1
ATOM 1470 C CA . SER B 1 93 ? -3.43 -18.125 2.033 1 82.94 93 SER B CA 1
ATOM 1471 C C . SER B 1 93 ? -3.039 -19.359 2.855 1 82.94 93 SER B C 1
ATOM 1473 O O . SER B 1 93 ? -3.9 -20.141 3.246 1 82.94 93 SER B O 1
#

InterPro domains:
  IPR006485 Bacteriophage-like holin [PF04531] (3-91)
  IPR006485 Bacteriophage-like holin [TIGR01598] (3-90)

Organism: NCBI:txid592010

Sequence (186 aa):
MNINWKVRFNKKNVAFLARFAIAILMPVLAYQNLKLEDLTTFETLGKLFVSLFSNPYLIGLTFVNAFNLIPDPTTAGLGDSEQALTYEAPKESMNINWKVRFNKKNVAFLARFAIAILMPVLAYQNLKLEDLTTFETLGKLFVSLFSNPYLIGLTFVNAFNLIPDPTTAGLGDSEQALTYEAPKES

Solvent-accessible surface area (backbone atoms only — not comparable to full-atom values): 9724 Å² total; per-residue (Å²): 123,57,65,48,58,62,19,32,76,29,88,75,10,51,46,40,48,52,51,45,51,45,34,43,45,47,58,52,28,58,74,68,72,47,57,80,83,62,64,77,42,70,64,52,47,47,52,49,52,52,50,38,77,72,30,69,68,47,41,52,54,21,49,54,47,36,54,57,41,60,38,33,34,56,17,18,44,71,17,33,24,71,70,54,58,66,46,81,55,40,36,62,74,122,58,64,49,57,61,17,32,78,29,89,76,12,50,46,43,48,51,50,44,51,45,33,44,45,47,56,50,29,57,74,68,72,47,55,80,82,61,64,76,44,72,65,51,49,48,52,49,52,52,50,38,77,71,30,71,67,48,41,52,55,22,48,54,48,36,55,59,41,61,37,33,34,57,17,20,44,70,17,34,24,71,68,56,57,66,47,83,56,40,35,62,74

Radius of gyration: 17.32 Å; Cα contacts (8 Å, |Δi|>4): 263; chains: 2; bounding box: 45×41×34 Å

Foldseek 3Di:
DAAQVQQQPDPQNVVSVVQLVCLQQVLLCVVVVHDPVVPPDVVVVVVSVVSCVVDPVNVVSSVVSSLVSRADPVDPDRYDDPVNSVDNYDDDD/DAAQVQQQPDPQNVVSVVQLVCLQQVLLCVVVVHDPVVPPDVVVVVVSVVSCVVDPVNVVSSVVSSQVSRADPVDPDRHDDPVNSPDNYDDDD

Secondary structure (DSSP, 8-state):
----HHHHT-TT-HHHHHHHHHHHHHHHHHHTT--GGGTTSHHHHHHHHHHHHH-HHHHHHHHHHHHTTSS-TTBSSSS--TTGGG-SSPBP-/----HHHHT-TT-HHHHHHHHHHHHHHHHHHTT--GGGTTSHHHHHHHHHHHHH-HHHHHHHHHHHHTTSS-TTBSSSSPPTTGGG-SSPBP-